Protein AF-A0A9W4I3Y5-F1 (afdb_monomer_lite)

Secondary structure (DSSP, 8-state):
---EEEE--HHHHHHTTS-HHHHHHHHHHTSHHHHTT--HHHHHHHHHHHHSHHHHTPEEEEEEEE-S-TTT--EEEEEEES--SHHHHHHHHTTTTTT--GGGHHHHHHHHHHHHHHHSTTSS----S-PPPPP---TT-SEEEEEEE-SS-SS-EEEEEE-HHHHSS-HHHHHHHHHHHHHTTT-HHHHHHHHHHHHHHS-HHHHHH---SEEEEEEEEETTEEEEEEEE---TTSPPPP--

Structure (mmCIF, N/CA/C/O backbone):
data_AF-A0A9W4I3Y5-F1
#
_entry.id   AF-A0A9W4I3Y5-F1
#
loop_
_atom_site.group_PDB
_atom_site.id
_atom_site.type_symbol
_atom_site.label_atom_id
_atom_site.label_alt_id
_atom_site.label_comp_id
_atom_site.label_asym_id
_atom_site.label_entity_id
_atom_site.label_seq_id
_atom_site.pdbx_PDB_ins_code
_atom_site.Cartn_x
_atom_site.Cartn_y
_atom_site.Cartn_z
_atom_site.occupancy
_atom_site.B_iso_or_equiv
_atom_site.auth_seq_id
_atom_site.auth_comp_id
_atom_site.auth_asym_id
_atom_site.auth_atom_id
_atom_site.pdbx_PDB_model_num
ATOM 1 N N . MET A 1 1 ? -10.329 -20.501 -2.083 1.00 65.19 1 MET A N 1
ATOM 2 C CA . MET A 1 1 ? -10.422 -19.090 -2.525 1.00 65.19 1 MET A CA 1
ATOM 3 C C . MET A 1 1 ? -11.506 -18.413 -1.700 1.00 65.19 1 MET A C 1
ATOM 5 O O . MET A 1 1 ? -12.535 -19.036 -1.487 1.00 65.19 1 MET A O 1
ATOM 9 N N . THR A 1 2 ? -11.271 -17.202 -1.194 1.00 89.88 2 THR A N 1
ATOM 10 C CA . THR A 1 2 ? -12.237 -16.475 -0.348 1.00 89.88 2 THR A CA 1
ATOM 11 C C . THR A 1 2 ? -12.717 -15.234 -1.084 1.00 89.88 2 THR A C 1
ATOM 13 O O . THR A 1 2 ? -11.885 -14.443 -1.536 1.00 89.88 2 THR A O 1
ATOM 16 N N . VAL A 1 3 ? -14.035 -15.067 -1.197 1.00 96.38 3 VAL A N 1
ATOM 17 C CA . VAL A 1 3 ? -14.657 -13.893 -1.824 1.00 96.38 3 VAL A CA 1
ATOM 18 C C . VAL A 1 3 ? -14.433 -12.657 -0.949 1.00 96.38 3 VAL A C 1
ATOM 20 O O . VAL A 1 3 ? -14.422 -12.745 0.280 1.00 96.38 3 VAL A O 1
ATOM 23 N N . LYS A 1 4 ? -14.222 -11.504 -1.587 1.00 96.44 4 LYS A N 1
ATOM 24 C CA . LYS A 1 4 ? -14.074 -10.206 -0.922 1.00 96.44 4 LYS A CA 1
ATOM 25 C C . LYS A 1 4 ? -14.929 -9.170 -1.632 1.00 96.44 4 LYS A C 1
ATOM 27 O O . LYS A 1 4 ? -14.901 -9.105 -2.858 1.00 96.44 4 LYS A O 1
ATOM 32 N N . ALA A 1 5 ? -15.629 -8.351 -0.860 1.00 97.56 5 ALA A N 1
ATOM 33 C CA . ALA A 1 5 ? -16.372 -7.205 -1.366 1.00 97.56 5 ALA A CA 1
ATOM 34 C C . ALA A 1 5 ? -15.549 -5.925 -1.185 1.00 97.56 5 ALA A C 1
ATOM 36 O O . ALA A 1 5 ? -14.864 -5.764 -0.173 1.00 97.56 5 ALA A O 1
ATOM 37 N N . TYR A 1 6 ? -15.625 -5.024 -2.164 1.00 98.00 6 TYR A N 1
ATOM 38 C CA . TYR A 1 6 ? -14.945 -3.732 -2.158 1.00 98.00 6 TYR A CA 1
ATOM 39 C C . TYR A 1 6 ? -15.974 -2.619 -2.335 1.00 98.00 6 TYR A C 1
ATOM 41 O O . TYR A 1 6 ? -16.739 -2.627 -3.296 1.00 98.00 6 TYR A O 1
ATOM 49 N N . PHE A 1 7 ? -15.976 -1.664 -1.411 1.00 97.69 7 PHE A N 1
ATOM 50 C CA . PHE A 1 7 ? -16.910 -0.546 -1.372 1.00 97.69 7 PHE A CA 1
ATOM 51 C C . PHE A 1 7 ? -16.154 0.758 -1.595 1.00 97.69 7 PHE A C 1
ATOM 53 O O . PHE A 1 7 ? -15.202 1.061 -0.870 1.00 97.69 7 PHE A O 1
ATOM 60 N N . LEU A 1 8 ? -16.586 1.532 -2.590 1.00 96.88 8 LEU A N 1
ATOM 61 C CA . LEU A 1 8 ? -16.043 2.852 -2.892 1.00 96.88 8 LEU A CA 1
ATOM 62 C C . LEU A 1 8 ? -16.991 3.904 -2.297 1.00 96.88 8 LEU A C 1
ATOM 64 O O . LEU A 1 8 ? -18.073 4.119 -2.845 1.00 96.88 8 LEU A O 1
ATOM 68 N N . PRO A 1 9 ? -16.626 4.555 -1.178 1.00 96.12 9 PRO A N 1
ATOM 69 C CA . PRO A 1 9 ? -17.548 5.409 -0.428 1.00 96.12 9 PRO A CA 1
ATOM 70 C C . PRO A 1 9 ? -17.822 6.767 -1.086 1.00 96.12 9 PRO A C 1
ATOM 72 O O . PRO A 1 9 ? -18.690 7.485 -0.606 1.00 96.12 9 PRO A O 1
ATOM 75 N N . SER A 1 10 ? -17.108 7.137 -2.156 1.00 95.06 10 SER A N 1
ATOM 76 C CA . SER A 1 10 ? -17.004 8.533 -2.610 1.00 95.06 10 SER A CA 1
ATOM 77 C C . SER A 1 10 ? -18.342 9.203 -2.900 1.00 95.06 10 SER A C 1
ATOM 79 O O . SER A 1 10 ? -18.557 10.321 -2.452 1.00 95.06 10 SER A O 1
ATOM 81 N N . VAL A 1 11 ? -19.265 8.521 -3.586 1.00 95.88 11 VAL A N 1
ATOM 82 C CA . VAL A 1 11 ? -20.587 9.095 -3.894 1.00 95.88 11 VAL A CA 1
ATOM 83 C C . VAL A 1 11 ? -21.352 9.409 -2.606 1.00 95.88 11 VAL A C 1
ATOM 85 O O . VAL A 1 11 ? -21.834 10.526 -2.423 1.00 95.88 11 VAL A O 1
ATOM 88 N N . LEU A 1 12 ? -21.418 8.446 -1.684 1.00 96.00 12 LEU A N 1
ATOM 89 C CA . LEU A 1 12 ? -22.136 8.612 -0.423 1.00 96.00 12 LEU A CA 1
ATOM 90 C C . LEU A 1 12 ? -21.447 9.632 0.494 1.00 96.00 12 LEU A C 1
ATOM 92 O O . LEU A 1 12 ? -22.121 10.454 1.103 1.00 96.00 12 LEU A O 1
ATOM 96 N N . ALA A 1 13 ? -20.116 9.622 0.561 1.00 96.62 13 ALA A N 1
ATOM 97 C CA . ALA A 1 13 ? -19.335 10.559 1.362 1.00 96.62 13 ALA A CA 1
ATOM 98 C C . ALA A 1 13 ? -19.544 12.009 0.898 1.00 96.62 13 ALA A C 1
ATOM 100 O O . ALA A 1 13 ? -19.796 12.889 1.722 1.00 96.62 13 ALA A O 1
ATOM 101 N N . THR A 1 14 ? -19.548 12.245 -0.420 1.00 96.62 14 THR A N 1
ATOM 102 C CA . THR A 1 14 ? -19.860 13.557 -1.001 1.00 96.62 14 THR A CA 1
ATOM 103 C C . THR A 1 14 ? -21.276 14.012 -0.650 1.00 96.62 14 THR A C 1
ATOM 105 O O . THR A 1 14 ? -21.445 15.140 -0.189 1.00 96.62 14 THR A O 1
ATOM 108 N N . HIS A 1 15 ? -22.287 13.150 -0.806 1.00 96.75 15 HIS A N 1
ATOM 109 C CA . HIS A 1 15 ? -23.667 13.491 -0.439 1.00 96.75 15 HIS A CA 1
ATOM 110 C C . HIS A 1 15 ? -23.826 13.793 1.059 1.00 96.75 15 HIS A C 1
ATOM 112 O O . HIS A 1 15 ? -24.511 14.747 1.424 1.00 96.75 15 HIS A O 1
ATOM 118 N N . SER A 1 16 ? -23.155 13.023 1.916 1.00 95.88 16 SER A N 1
ATOM 119 C CA . SER A 1 16 ? -23.187 13.179 3.374 1.00 95.88 16 SER A CA 1
ATOM 120 C C . SER A 1 16 ? -22.251 14.271 3.906 1.00 95.88 16 SER A C 1
ATOM 122 O O . SER A 1 16 ? -22.230 14.502 5.112 1.00 95.88 16 SER A O 1
ATOM 124 N N . LYS A 1 17 ? -21.484 14.950 3.037 1.00 96.88 17 LYS A N 1
ATOM 125 C CA . LYS A 1 17 ? -20.507 16.000 3.389 1.00 96.88 17 LYS A CA 1
ATOM 126 C C . LYS A 1 17 ? -19.487 15.566 4.453 1.00 96.88 17 LYS A C 1
ATOM 128 O O . LYS A 1 17 ? -19.089 16.357 5.303 1.00 96.88 17 LYS A O 1
ATOM 133 N N . VAL A 1 18 ? -19.054 14.311 4.389 1.00 97.12 18 VAL A N 1
ATOM 134 C CA . VAL A 1 18 ? -18.003 13.743 5.249 1.00 97.12 18 VAL A CA 1
ATOM 135 C C . VAL A 1 18 ? -16.881 13.179 4.385 1.00 97.12 18 VAL A C 1
ATOM 137 O O . VAL A 1 18 ? -17.078 12.911 3.199 1.00 97.12 18 VAL A O 1
ATOM 140 N N . SER A 1 19 ? -15.691 12.982 4.953 1.00 97.06 19 SER A N 1
ATOM 141 C CA . SER A 1 19 ? -14.617 12.316 4.214 1.00 97.06 19 SER A CA 1
ATOM 142 C C . SER A 1 19 ? -14.934 10.828 3.994 1.00 97.06 19 SER A C 1
ATOM 144 O O . SER A 1 19 ? -15.683 10.207 4.754 1.00 97.06 19 SER A O 1
ATOM 146 N N . ASN A 1 20 ? -14.321 10.221 2.972 1.00 97.75 20 ASN A N 1
ATOM 147 C CA . ASN A 1 20 ? -14.397 8.770 2.749 1.00 97.75 20 ASN A CA 1
ATOM 148 C C . ASN A 1 20 ? -13.963 7.981 3.994 1.00 97.75 20 ASN A C 1
ATOM 150 O O . ASN A 1 20 ? -14.551 6.948 4.312 1.00 97.75 20 ASN A O 1
ATOM 154 N N . PHE A 1 21 ? -12.925 8.463 4.684 1.00 97.75 21 PHE A N 1
ATOM 155 C CA . PHE A 1 21 ? -12.405 7.827 5.887 1.00 97.75 21 PHE A CA 1
ATOM 156 C C . PHE A 1 21 ? -13.405 7.918 7.039 1.00 97.75 21 PHE A C 1
ATOM 158 O O . PHE A 1 21 ? -13.737 6.889 7.625 1.00 97.75 21 PHE A O 1
ATOM 165 N N . ASP A 1 22 ? -13.952 9.107 7.303 1.00 97.56 22 ASP A N 1
ATOM 166 C CA . ASP A 1 22 ? -14.924 9.311 8.380 1.00 97.56 22 ASP A CA 1
ATOM 167 C C . ASP A 1 22 ? -16.188 8.486 8.160 1.00 97.56 22 ASP A C 1
ATOM 169 O O . ASP A 1 22 ? -16.671 7.860 9.099 1.00 97.56 22 ASP A O 1
ATOM 173 N N . LEU A 1 23 ? -16.689 8.412 6.921 1.00 98.19 23 LEU A N 1
ATOM 174 C CA . LEU A 1 23 ? -17.852 7.588 6.598 1.00 98.19 23 LEU A CA 1
ATOM 175 C C . LEU A 1 23 ? -17.597 6.104 6.908 1.00 98.19 23 LEU A C 1
ATOM 177 O O . LEU A 1 23 ? -18.441 5.438 7.508 1.00 98.19 23 LEU A O 1
ATOM 181 N N . ILE A 1 24 ? -16.424 5.585 6.528 1.00 97.88 24 ILE A N 1
ATOM 182 C CA . ILE A 1 24 ? -16.030 4.199 6.820 1.00 97.88 24 ILE A CA 1
ATOM 183 C C . ILE A 1 24 ? -15.901 3.980 8.331 1.00 97.88 24 ILE A C 1
ATOM 185 O O . ILE A 1 24 ? -16.435 3.003 8.856 1.00 97.88 24 ILE A O 1
ATOM 189 N N . VAL A 1 25 ? -15.220 4.880 9.044 1.00 97.38 25 VAL A N 1
ATOM 190 C CA . VAL A 1 25 ? -15.025 4.783 10.497 1.00 97.38 25 VAL A CA 1
ATOM 191 C C . VAL A 1 25 ? -16.368 4.824 11.231 1.00 97.38 25 VAL A C 1
ATOM 193 O O . VAL A 1 25 ? -16.608 3.991 12.104 1.00 97.38 25 VAL A O 1
ATOM 196 N N . GLN A 1 26 ? -17.272 5.734 10.857 1.00 97.06 26 GLN A N 1
ATOM 197 C CA . GLN A 1 26 ? -18.625 5.824 11.414 1.00 97.06 26 GLN A CA 1
ATOM 198 C C . GLN A 1 26 ? -19.421 4.535 11.174 1.00 97.06 26 GLN A C 1
ATOM 200 O O . GLN A 1 26 ? -20.039 4.015 12.105 1.00 97.06 26 GLN A O 1
ATOM 205 N N . ALA A 1 27 ? -19.358 3.974 9.961 1.00 96.62 27 ALA A N 1
ATOM 206 C CA . ALA A 1 27 ? -20.019 2.713 9.638 1.00 96.62 27 ALA A CA 1
ATOM 207 C C . ALA A 1 27 ? -19.497 1.555 10.504 1.00 96.62 27 ALA A C 1
ATOM 209 O O . ALA A 1 27 ? -20.296 0.808 11.067 1.00 96.62 27 ALA A O 1
ATOM 210 N N . ILE A 1 28 ? -18.177 1.435 10.685 1.00 96.31 28 ILE A N 1
ATOM 211 C CA . ILE A 1 28 ? -17.587 0.386 11.533 1.00 96.31 28 ILE A CA 1
ATOM 212 C C . ILE A 1 28 ? -17.966 0.594 13.007 1.00 96.31 28 ILE A C 1
ATOM 214 O O . ILE A 1 28 ? -18.391 -0.354 13.663 1.00 96.31 28 ILE A O 1
ATOM 218 N N . ARG A 1 29 ? -17.888 1.827 13.525 1.00 96.75 29 ARG A N 1
ATOM 219 C CA . ARG A 1 29 ? -18.255 2.155 14.918 1.00 96.75 29 ARG A CA 1
ATOM 220 C C . ARG A 1 29 ? -19.746 1.962 15.216 1.00 96.75 29 ARG A C 1
ATOM 222 O O . ARG A 1 29 ? -20.126 1.804 16.375 1.00 96.75 29 ARG A O 1
ATOM 229 N N . SER A 1 30 ? -20.598 1.941 14.191 1.00 96.50 30 SER A N 1
ATOM 230 C CA . SER A 1 30 ? -22.026 1.651 14.354 1.00 96.50 30 SER A CA 1
ATOM 231 C C . SER A 1 30 ? -22.319 0.181 14.690 1.00 96.50 30 SER A C 1
ATOM 233 O O . SER A 1 30 ? -23.392 -0.110 15.223 1.00 96.50 30 SER A O 1
ATOM 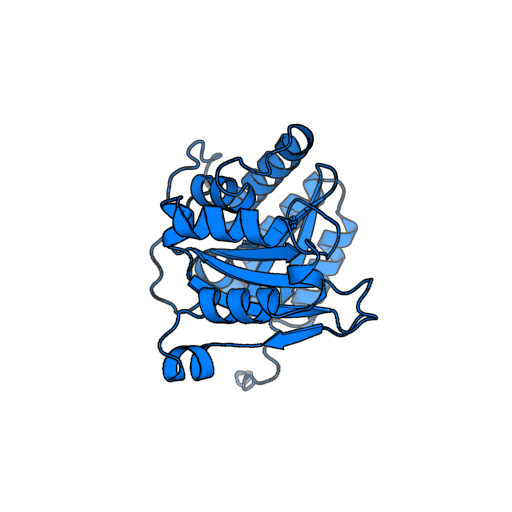235 N N . LEU A 1 31 ? -21.371 -0.730 14.431 1.00 94.88 31 LEU A N 1
ATOM 236 C CA . LEU A 1 31 ? -21.534 -2.162 14.672 1.00 94.88 31 LEU A CA 1
ATOM 237 C C . LEU A 1 31 ? -21.639 -2.474 16.178 1.00 94.88 31 LEU A C 1
ATOM 239 O O . LEU A 1 31 ? -20.869 -1.917 16.969 1.00 94.88 31 LEU A O 1
ATOM 243 N N . PRO A 1 32 ? -22.514 -3.410 16.596 1.00 94.56 32 PRO A N 1
ATOM 244 C CA . PRO A 1 32 ? -22.604 -3.842 17.992 1.00 94.56 32 PRO A CA 1
ATOM 245 C C . PRO A 1 32 ? -21.262 -4.314 18.558 1.00 94.56 32 PRO A C 1
ATOM 247 O O . PRO A 1 32 ? -20.924 -3.999 19.695 1.00 94.56 32 PRO A O 1
ATOM 250 N N . GLU A 1 33 ? -20.460 -5.016 17.753 1.00 92.88 33 GLU A N 1
ATOM 251 C CA . GLU A 1 33 ? -19.141 -5.487 18.172 1.00 92.88 33 GLU A CA 1
ATOM 252 C C . GLU A 1 33 ? -18.177 -4.335 18.464 1.00 92.88 33 GLU A C 1
ATOM 254 O O . GLU A 1 33 ? -17.416 -4.416 19.424 1.00 92.88 33 GLU A O 1
ATOM 259 N N . ALA A 1 34 ? -18.219 -3.255 17.677 1.00 93.56 34 ALA A N 1
ATOM 260 C CA . ALA A 1 34 ? -17.382 -2.083 17.920 1.00 93.56 34 ALA A CA 1
ATOM 261 C C . ALA A 1 34 ? -17.763 -1.397 19.241 1.00 93.56 34 ALA A C 1
ATOM 263 O O . ALA A 1 34 ? -16.891 -1.055 20.035 1.00 93.56 34 ALA A O 1
ATOM 264 N N . ARG A 1 35 ? -19.067 -1.287 19.534 1.00 92.06 35 ARG A N 1
ATOM 265 C CA . ARG A 1 35 ? -19.573 -0.760 20.818 1.00 92.06 35 ARG A CA 1
ATOM 266 C C . ARG A 1 35 ? -19.186 -1.634 22.012 1.00 92.06 35 ARG A C 1
ATOM 268 O O . ARG A 1 35 ? -19.025 -1.121 23.111 1.00 92.06 35 ARG A O 1
ATOM 275 N N . ALA A 1 36 ? -19.006 -2.934 21.784 1.00 93.12 36 ALA A N 1
ATOM 276 C CA . ALA A 1 36 ? -18.502 -3.887 22.768 1.00 93.12 36 ALA A CA 1
ATOM 277 C C . ALA A 1 36 ? -16.959 -3.913 22.877 1.00 93.12 36 ALA A C 1
ATOM 279 O O . ALA A 1 36 ? -16.414 -4.766 23.574 1.00 93.12 36 ALA A O 1
ATOM 280 N N . GLY A 1 37 ? -16.243 -3.009 22.195 1.00 91.69 37 GLY A N 1
ATOM 281 C CA . GLY A 1 37 ? -14.784 -2.874 22.284 1.00 91.69 37 GLY A CA 1
ATOM 282 C C . GLY A 1 37 ? -13.979 -3.676 21.254 1.00 91.69 37 GLY A C 1
ATOM 283 O O . GLY A 1 37 ? -12.757 -3.791 21.391 1.00 91.69 37 GLY A O 1
ATOM 284 N N . ALA A 1 38 ? -14.621 -4.238 20.223 1.00 93.94 38 ALA A N 1
ATOM 285 C CA . ALA A 1 38 ? -13.912 -4.832 19.090 1.00 93.94 38 ALA A CA 1
ATOM 286 C C . ALA A 1 38 ? -13.256 -3.759 18.201 1.00 93.94 38 ALA A C 1
ATOM 288 O O . ALA A 1 38 ? -13.563 -2.574 18.288 1.00 93.94 38 ALA A O 1
ATOM 289 N N . PHE A 1 39 ? -12.383 -4.199 17.289 1.00 94.69 39 PHE A N 1
ATOM 290 C CA . PHE A 1 39 ? -11.714 -3.343 16.296 1.00 94.69 39 PHE A CA 1
ATOM 291 C C . PHE A 1 39 ? -10.779 -2.273 16.887 1.00 94.69 39 PHE A C 1
ATOM 293 O O . PHE A 1 39 ? -10.598 -1.222 16.286 1.00 94.69 39 PHE A O 1
ATOM 300 N N . GLN A 1 40 ? -10.099 -2.553 18.003 1.00 93.44 40 GLN A N 1
ATOM 301 C CA . GLN A 1 40 ? -9.115 -1.639 18.620 1.00 93.44 40 GLN A CA 1
ATOM 302 C C . GLN A 1 40 ? -8.049 -1.120 17.638 1.00 93.44 40 GLN A C 1
ATOM 304 O O . GLN A 1 40 ? -7.626 0.030 17.708 1.00 93.44 40 GLN A O 1
ATOM 309 N N . ALA A 1 41 ? -7.656 -1.948 16.668 1.00 95.50 41 ALA A N 1
ATOM 310 C CA . ALA A 1 41 ? -6.737 -1.560 15.606 1.00 95.50 41 ALA A CA 1
ATOM 311 C C . ALA A 1 41 ? -7.241 -0.376 14.749 1.00 95.50 41 ALA A C 1
ATOM 313 O O . ALA A 1 41 ? -6.416 0.369 14.219 1.00 95.50 41 ALA A O 1
ATOM 314 N N . LEU A 1 42 ? -8.563 -0.190 14.619 1.00 96.88 42 LEU A N 1
ATOM 315 C CA . LEU A 1 42 ? -9.164 0.959 13.933 1.00 96.88 42 LEU A CA 1
ATOM 316 C C . LEU A 1 42 ? -8.815 2.262 14.648 1.00 96.88 42 LEU A C 1
ATOM 318 O O . LEU A 1 42 ? -8.456 3.227 13.987 1.00 96.88 42 LEU A O 1
ATOM 322 N N . GLU A 1 43 ? -8.852 2.268 15.980 1.00 94.81 43 GLU A N 1
ATOM 323 C CA . GLU A 1 43 ? -8.582 3.462 16.784 1.00 94.81 43 GLU A CA 1
ATOM 324 C C . GLU A 1 43 ? -7.126 3.922 16.638 1.00 94.81 43 GLU A C 1
ATOM 326 O O . GLU A 1 43 ? -6.876 5.117 16.491 1.00 94.81 43 GLU A O 1
ATOM 331 N N . LEU A 1 44 ? -6.172 2.985 16.547 1.00 95.94 44 LEU A N 1
ATOM 332 C CA . LEU A 1 44 ? -4.775 3.311 16.226 1.00 95.94 44 LEU A CA 1
ATOM 333 C C . LEU A 1 44 ? -4.630 3.963 14.846 1.00 95.94 44 LEU A C 1
ATOM 335 O O . LEU A 1 44 ? -3.858 4.912 14.693 1.00 95.94 44 LEU A O 1
ATOM 339 N N . LEU A 1 45 ? -5.349 3.460 13.833 1.00 97.38 45 LEU A N 1
ATOM 340 C CA . LEU A 1 45 ? -5.320 4.078 12.509 1.00 97.38 45 LEU A CA 1
ATOM 341 C C . LEU A 1 45 ? -5.975 5.463 12.542 1.00 97.38 45 LEU A C 1
ATOM 343 O O . LEU A 1 45 ? -5.405 6.405 12.000 1.00 97.38 45 LEU A O 1
ATOM 347 N N . THR A 1 46 ? -7.138 5.596 13.186 1.00 97.25 46 THR A N 1
ATOM 348 C CA . THR A 1 46 ? -7.849 6.872 13.307 1.00 97.25 46 THR A CA 1
ATOM 349 C C . THR A 1 46 ? -6.986 7.920 14.002 1.00 97.25 46 THR A C 1
ATOM 351 O O . THR A 1 46 ? -6.860 9.034 13.495 1.00 97.25 46 THR A O 1
ATOM 354 N N . GLU A 1 47 ? -6.318 7.562 15.099 1.00 96.81 47 GLU A N 1
ATOM 355 C CA . GLU A 1 47 ? -5.400 8.467 15.783 1.00 96.81 47 GLU A CA 1
ATOM 356 C C . GLU A 1 47 ? -4.251 8.916 14.869 1.00 96.81 47 GLU A C 1
ATOM 358 O O . GLU A 1 47 ? -3.957 10.110 14.797 1.00 96.81 47 GLU A O 1
ATOM 363 N N . PHE A 1 48 ? -3.623 7.986 14.141 1.00 97.94 48 PHE A N 1
ATOM 364 C CA . PHE A 1 48 ? -2.567 8.322 13.183 1.00 97.94 48 PHE A CA 1
ATOM 365 C C . PHE A 1 48 ? -3.072 9.292 12.108 1.00 97.94 48 PHE A C 1
ATOM 367 O O . PHE A 1 48 ? -2.445 10.321 11.873 1.00 97.94 48 PHE A O 1
ATOM 374 N N . THR A 1 49 ? -4.242 9.029 11.518 1.00 97.06 49 THR A N 1
ATOM 375 C CA . THR A 1 49 ? -4.832 9.899 10.485 1.00 97.06 49 THR A CA 1
ATOM 376 C C . THR A 1 49 ? -5.256 11.278 10.990 1.00 97.06 49 THR A C 1
ATOM 378 O O . THR A 1 49 ? -5.465 12.176 10.186 1.00 97.06 49 THR A O 1
ATOM 381 N N . GLN A 1 50 ? -5.388 11.467 12.305 1.00 96.06 50 GLN A N 1
ATOM 382 C CA . GLN A 1 50 ? -5.796 12.740 12.904 1.00 96.06 50 GLN A CA 1
ATOM 383 C C . GLN A 1 50 ? -4.622 13.550 13.458 1.00 96.06 50 GLN A C 1
ATOM 385 O O . GLN A 1 50 ? -4.688 14.777 13.478 1.00 96.06 50 GLN A O 1
ATOM 390 N N . LYS A 1 51 ? -3.570 12.882 13.947 1.00 96.31 51 LYS A N 1
ATOM 391 C CA . LYS A 1 51 ? -2.496 13.524 14.723 1.00 96.31 51 LYS A CA 1
ATOM 392 C C . LYS A 1 51 ? -1.137 13.548 14.027 1.00 96.31 51 LYS A C 1
ATOM 394 O O . LYS A 1 51 ? -0.264 14.290 14.465 1.00 96.31 51 LYS A O 1
ATOM 399 N N . ASP A 1 52 ? -0.924 12.728 13.001 1.00 97.69 52 ASP A N 1
ATOM 400 C CA . ASP A 1 52 ? 0.361 12.626 12.305 1.00 97.69 52 ASP A CA 1
ATOM 401 C C . ASP A 1 52 ? 0.323 13.375 10.961 1.00 97.69 52 ASP A C 1
ATOM 403 O O . ASP A 1 52 ? -0.617 13.149 10.200 1.00 97.69 52 ASP A O 1
ATOM 407 N N . PRO A 1 53 ? 1.317 14.218 10.614 1.00 96.81 53 PRO A N 1
ATOM 408 C CA . PRO A 1 53 ? 1.336 14.936 9.336 1.00 96.81 53 PRO A CA 1
ATOM 409 C C . PRO A 1 53 ? 1.242 14.035 8.098 1.00 96.81 53 PRO A C 1
ATOM 411 O O . PRO A 1 53 ? 0.612 14.410 7.111 1.00 96.81 53 PRO A O 1
ATOM 414 N N . LEU A 1 54 ? 1.847 12.840 8.129 1.00 97.31 54 LEU A N 1
ATOM 415 C CA . LEU A 1 54 ? 1.706 11.886 7.026 1.00 97.31 54 LEU A CA 1
ATOM 416 C C . LEU A 1 54 ? 0.325 11.238 7.031 1.00 97.31 54 LEU A C 1
ATOM 418 O O . LEU A 1 54 ? -0.210 10.949 5.964 1.00 97.31 54 LEU A O 1
ATOM 422 N N . GLY A 1 55 ? -0.240 11.006 8.217 1.00 97.31 55 GLY A N 1
ATOM 423 C CA . GLY A 1 55 ? -1.565 10.425 8.397 1.00 97.31 55 GLY A CA 1
ATOM 424 C C . GLY A 1 55 ? -2.695 11.347 7.943 1.00 97.31 55 GLY A C 1
ATOM 425 O O . GLY A 1 55 ? -3.606 10.882 7.261 1.00 97.31 55 GLY A O 1
ATOM 426 N N . THR A 1 56 ? -2.629 12.640 8.269 1.00 97.31 56 THR A N 1
ATOM 427 C CA . THR A 1 56 ? -3.645 13.642 7.895 1.00 97.31 56 THR A CA 1
ATOM 428 C C . THR A 1 56 ? -3.691 13.903 6.392 1.00 97.31 56 THR A C 1
ATOM 430 O O . THR A 1 56 ? -4.731 14.289 5.865 1.00 97.31 56 THR A O 1
ATOM 433 N N . ALA A 1 57 ? -2.587 13.647 5.687 1.00 97.38 57 ALA A N 1
ATOM 434 C CA . ALA A 1 57 ? -2.490 13.755 4.235 1.00 97.38 57 ALA A CA 1
ATOM 435 C C . ALA A 1 57 ? -2.948 12.488 3.479 1.00 97.38 57 ALA A C 1
ATOM 437 O O . ALA A 1 57 ? -2.883 12.462 2.247 1.00 97.38 57 ALA A O 1
ATOM 438 N N . LEU A 1 58 ? -3.373 11.422 4.172 1.00 98.06 58 LEU A N 1
ATOM 439 C CA . LEU A 1 58 ? -3.814 10.190 3.515 1.00 98.06 58 LEU A CA 1
ATOM 440 C C . LEU A 1 58 ? -5.192 10.342 2.865 1.00 98.06 58 LEU A C 1
ATOM 442 O O . LEU A 1 58 ? -6.176 10.728 3.490 1.00 98.06 58 LEU A O 1
ATOM 446 N N . GLU A 1 59 ? -5.283 9.917 1.610 1.00 97.50 59 GLU A N 1
ATOM 447 C CA . GLU A 1 59 ? -6.524 9.871 0.844 1.00 97.50 59 GLU A CA 1
ATOM 448 C C . GLU A 1 59 ? -7.165 8.481 0.976 1.00 97.50 59 GLU A C 1
ATOM 450 O O . GLU A 1 59 ? -6.556 7.472 0.621 1.00 97.50 59 GLU A O 1
ATOM 455 N N . CYS A 1 60 ? -8.398 8.394 1.479 1.00 97.69 60 CYS A N 1
ATOM 456 C CA . CYS A 1 60 ? -9.099 7.114 1.607 1.00 97.69 60 CYS A CA 1
ATOM 457 C C . CYS A 1 60 ? -9.842 6.735 0.316 1.00 97.69 60 CYS A C 1
ATOM 459 O O . CYS A 1 60 ? -10.739 7.459 -0.120 1.00 97.69 60 CYS A O 1
ATOM 461 N N . ASP A 1 61 ? -9.496 5.580 -0.263 1.00 94.00 61 ASP A N 1
ATOM 462 C CA . ASP A 1 61 ? -10.010 5.109 -1.558 1.00 94.00 61 ASP A CA 1
ATOM 463 C C . ASP A 1 61 ? -11.163 4.098 -1.406 1.00 94.00 61 ASP A C 1
ATOM 465 O O . ASP A 1 61 ? -12.144 4.137 -2.152 1.00 94.00 61 ASP A O 1
ATOM 469 N N . THR A 1 62 ? -11.033 3.105 -0.518 1.00 97.19 62 THR A N 1
ATOM 470 C CA . THR A 1 62 ? -11.888 1.899 -0.548 1.00 97.19 62 THR A CA 1
ATOM 471 C C . THR A 1 62 ? -11.939 1.186 0.806 1.00 97.19 62 THR A C 1
ATOM 473 O O . THR A 1 62 ? -10.938 1.122 1.521 1.00 97.19 62 THR A O 1
ATOM 476 N N . LEU A 1 63 ? -13.083 0.571 1.122 1.00 98.12 63 LEU A N 1
ATOM 477 C CA . LEU A 1 63 ? -13.225 -0.435 2.180 1.00 98.12 63 LEU A CA 1
ATOM 478 C C . LEU A 1 63 ? -13.339 -1.832 1.558 1.00 98.12 63 LEU A C 1
ATOM 480 O O . LEU A 1 63 ? -14.238 -2.088 0.762 1.00 98.12 63 LEU A O 1
ATOM 484 N N . GLY A 1 64 ? -12.449 -2.746 1.931 1.00 97.88 64 GLY A N 1
ATOM 485 C CA . GLY A 1 64 ? -12.522 -4.163 1.582 1.00 97.88 64 GLY A CA 1
ATOM 486 C C . GLY A 1 64 ? -13.007 -5.014 2.755 1.00 97.88 64 GLY A C 1
ATOM 487 O O . GLY A 1 64 ? -12.573 -4.805 3.885 1.00 97.88 64 GLY A O 1
ATOM 488 N N . ILE A 1 65 ? -13.853 -6.008 2.490 1.00 97.00 65 ILE A N 1
ATOM 489 C CA . ILE A 1 65 ? -14.398 -6.924 3.503 1.00 97.00 65 ILE A CA 1
ATOM 490 C C . ILE A 1 65 ? -14.238 -8.366 3.020 1.00 97.00 65 ILE A C 1
ATOM 492 O O . ILE A 1 65 ? -14.539 -8.672 1.867 1.00 97.00 65 ILE A O 1
ATOM 496 N N . ASP A 1 66 ? -13.756 -9.257 3.889 1.00 97.00 66 ASP A N 1
ATOM 497 C CA . ASP A 1 66 ? -13.776 -10.700 3.615 1.00 97.00 66 ASP A CA 1
ATOM 498 C C . ASP A 1 66 ? -15.213 -11.248 3.760 1.00 97.00 66 ASP A C 1
ATOM 500 O O . ASP A 1 66 ? -15.825 -11.107 4.817 1.00 97.00 66 ASP A O 1
ATOM 504 N N . CYS A 1 67 ? -15.743 -11.904 2.721 1.00 96.44 67 CYS A N 1
ATOM 505 C CA . CYS A 1 67 ? -17.088 -12.496 2.707 1.00 96.44 67 CYS A CA 1
ATOM 506 C C . CYS A 1 67 ? -17.068 -13.906 3.320 1.00 96.44 67 CYS A C 1
ATOM 508 O O . CYS A 1 67 ? -17.201 -14.913 2.626 1.00 96.44 67 CYS A O 1
ATOM 510 N N . VAL A 1 68 ? -16.830 -13.958 4.627 1.00 95.69 68 VAL A N 1
ATOM 511 C CA . VAL A 1 68 ? -16.757 -15.170 5.462 1.00 95.69 68 VAL A CA 1
ATOM 512 C C . VAL A 1 68 ? -17.598 -14.962 6.727 1.00 95.69 68 VAL A C 1
ATOM 514 O O . VAL A 1 68 ? -18.044 -13.834 6.959 1.00 95.69 68 VAL A O 1
ATOM 517 N N . PRO A 1 69 ? -17.815 -15.993 7.568 1.00 94.81 69 PRO A N 1
ATOM 518 C CA . PRO A 1 69 ? -18.476 -15.794 8.853 1.00 94.81 69 PRO A CA 1
ATOM 519 C C . PRO A 1 69 ? -17.833 -14.660 9.663 1.00 94.81 69 PRO A C 1
ATOM 521 O O . PRO A 1 69 ? -16.613 -14.457 9.638 1.00 94.81 69 PRO A O 1
ATOM 524 N N . LYS A 1 70 ? -18.671 -13.877 10.348 1.00 90.56 70 LYS A N 1
ATOM 525 C CA . LYS A 1 70 ? -18.315 -12.574 10.937 1.00 90.56 70 LYS A CA 1
ATOM 526 C C . LYS A 1 70 ? -17.176 -12.639 11.957 1.00 90.56 70 LYS A C 1
ATOM 528 O O . LYS A 1 70 ? -16.560 -11.619 12.247 1.00 90.56 70 LYS A O 1
ATOM 533 N N . GLU A 1 71 ? -16.950 -13.794 12.559 1.00 90.06 71 GLU A N 1
ATOM 534 C CA . GLU A 1 71 ? -15.886 -14.096 13.513 1.00 90.06 71 GLU A CA 1
ATOM 535 C C . GLU A 1 71 ? -14.503 -14.176 12.847 1.00 90.06 71 GLU A C 1
ATOM 537 O O . GLU A 1 71 ? -13.498 -13.860 13.481 1.00 90.06 71 GLU A O 1
ATOM 542 N N . TYR A 1 72 ? -14.456 -14.510 11.555 1.00 92.06 72 TYR A N 1
ATOM 543 C CA . TYR A 1 72 ? -13.231 -14.594 10.755 1.00 92.06 72 TYR A CA 1
ATOM 544 C C . TYR A 1 72 ? -13.070 -13.416 9.789 1.00 92.06 72 TYR A C 1
ATOM 546 O O . TYR A 1 72 ? -11.993 -13.227 9.217 1.00 92.06 72 TYR A O 1
ATOM 554 N N . ALA A 1 73 ? -14.134 -12.635 9.584 1.00 94.31 73 ALA A N 1
ATOM 555 C CA . ALA A 1 73 ? -14.142 -11.519 8.655 1.00 94.31 73 ALA A CA 1
ATOM 556 C C . ALA A 1 73 ? -13.146 -10.430 9.074 1.00 94.31 73 ALA A C 1
ATOM 558 O O . ALA A 1 73 ? -13.065 -10.024 10.237 1.00 94.31 73 ALA A O 1
ATOM 559 N N . ARG A 1 74 ? -12.400 -9.936 8.085 1.00 95.69 74 ARG A N 1
ATOM 560 C CA . ARG A 1 74 ? -11.458 -8.828 8.241 1.00 95.69 74 ARG A CA 1
ATOM 561 C C . ARG A 1 74 ? -11.879 -7.652 7.389 1.00 95.69 74 ARG A C 1
ATOM 563 O O . ARG A 1 74 ? -12.315 -7.831 6.248 1.00 95.69 74 ARG A O 1
ATOM 570 N N . LEU A 1 75 ? -11.665 -6.466 7.934 1.00 97.00 75 LEU A N 1
ATOM 571 C CA . LEU A 1 75 ? -11.862 -5.194 7.255 1.00 97.00 75 LEU A CA 1
ATOM 572 C C . LEU A 1 75 ? -10.516 -4.702 6.726 1.00 97.00 75 LEU A C 1
ATOM 574 O O . LEU A 1 75 ? -9.483 -4.927 7.352 1.00 97.00 75 LEU A O 1
ATOM 578 N N . LYS A 1 76 ? -10.511 -4.045 5.569 1.00 97.81 76 LYS A N 1
ATOM 579 C CA . LYS A 1 76 ? -9.313 -3.461 4.960 1.00 97.81 76 LYS A CA 1
ATOM 580 C C . LYS A 1 76 ? -9.613 -2.040 4.527 1.00 97.81 76 LYS A C 1
ATOM 582 O O . LYS A 1 76 ? -10.433 -1.852 3.634 1.00 97.81 76 LYS A O 1
ATOM 587 N N . ILE A 1 77 ? -8.953 -1.060 5.129 1.00 98.44 77 ILE A N 1
ATOM 588 C CA . ILE A 1 77 ? -9.098 0.344 4.726 1.00 98.44 77 ILE A CA 1
ATOM 589 C C . ILE A 1 77 ? -7.926 0.690 3.818 1.00 98.44 77 ILE A C 1
ATOM 591 O O . ILE A 1 77 ? -6.774 0.545 4.227 1.00 98.44 77 ILE A O 1
ATOM 595 N N . TYR A 1 78 ? -8.234 1.099 2.589 1.00 98.50 78 TYR A N 1
ATOM 596 C CA . TYR A 1 78 ? -7.258 1.460 1.568 1.00 98.50 78 TYR A CA 1
ATOM 597 C C . TYR A 1 78 ? -6.993 2.963 1.602 1.00 98.50 78 TYR A C 1
ATOM 599 O O . TYR A 1 78 ? -7.912 3.759 1.405 1.00 98.50 78 TYR A O 1
ATOM 607 N N . LEU A 1 79 ? -5.736 3.332 1.837 1.00 98.38 79 LEU A N 1
ATOM 608 C CA . LEU A 1 79 ? -5.279 4.707 2.003 1.00 98.38 79 LEU A CA 1
ATOM 609 C C . LEU A 1 79 ? -4.125 4.989 1.050 1.00 98.38 79 LEU A C 1
ATOM 611 O O . LEU A 1 79 ? -3.213 4.175 0.919 1.00 98.38 79 LEU A O 1
ATOM 615 N N . ARG A 1 80 ? -4.134 6.146 0.407 1.00 98.31 80 ARG A N 1
ATOM 616 C CA . ARG A 1 80 ? -3.121 6.566 -0.553 1.00 98.31 80 ARG A CA 1
ATOM 617 C C . ARG A 1 80 ? -2.347 7.753 -0.011 1.00 98.31 80 ARG A C 1
ATOM 619 O O . ARG A 1 80 ? -2.937 8.704 0.484 1.00 98.31 80 ARG A O 1
ATOM 626 N N . SER A 1 81 ? -1.027 7.696 -0.140 1.00 98.06 81 SER A N 1
ATOM 627 C CA . SER A 1 81 ? -0.141 8.821 0.140 1.00 98.06 81 SER A CA 1
ATOM 628 C C . SER A 1 81 ? 0.443 9.369 -1.153 1.00 98.06 81 SER A C 1
ATOM 630 O O . SER A 1 81 ? 0.842 8.605 -2.038 1.00 98.06 81 SER A O 1
ATOM 632 N N . ARG A 1 82 ? 0.513 10.698 -1.248 1.00 97.06 82 ARG A N 1
ATOM 633 C CA . ARG A 1 82 ? 1.237 11.405 -2.313 1.00 97.06 82 ARG A CA 1
ATOM 634 C C . ARG A 1 82 ? 2.733 11.522 -2.024 1.00 97.06 82 ARG A C 1
ATOM 636 O O . ARG A 1 82 ? 3.494 11.730 -2.962 1.00 97.06 82 ARG A O 1
ATOM 643 N N . CYS A 1 83 ? 3.148 11.316 -0.774 1.00 96.88 83 CYS A N 1
ATOM 644 C CA . CYS A 1 83 ? 4.549 11.128 -0.421 1.00 96.88 83 CYS A CA 1
ATOM 645 C C . CYS A 1 83 ? 5.024 9.770 -0.951 1.00 96.88 83 CYS A C 1
ATOM 647 O O . CYS A 1 83 ? 4.325 8.756 -0.855 1.00 96.88 83 CYS A O 1
ATOM 649 N N . THR A 1 84 ? 6.206 9.767 -1.552 1.00 97.44 84 THR A N 1
ATOM 650 C CA . THR A 1 84 ? 6.783 8.604 -2.233 1.00 97.44 84 THR A CA 1
ATOM 651 C C . THR A 1 84 ? 8.220 8.331 -1.808 1.00 97.44 84 THR A C 1
ATOM 653 O O . THR A 1 84 ? 8.865 7.477 -2.398 1.00 97.44 84 THR A O 1
ATOM 656 N N . SER A 1 85 ? 8.738 8.997 -0.780 1.00 97.31 85 SER A N 1
ATOM 657 C CA . SER A 1 85 ? 10.004 8.626 -0.160 1.00 97.31 85 SER A CA 1
ATOM 658 C C . SER A 1 85 ? 9.878 7.295 0.578 1.00 97.31 85 SER A C 1
ATOM 660 O O . SER A 1 85 ? 8.812 6.948 1.100 1.00 97.31 85 SER A O 1
ATOM 662 N N . PHE A 1 86 ? 10.972 6.543 0.674 1.00 97.81 86 PHE A N 1
ATOM 663 C CA . PHE A 1 86 ? 10.964 5.304 1.446 1.00 97.81 86 PHE A CA 1
ATOM 664 C C . PHE A 1 86 ? 10.737 5.559 2.946 1.00 97.81 86 PHE A C 1
ATOM 666 O O . PHE A 1 86 ? 10.086 4.756 3.617 1.00 97.81 86 PHE A O 1
ATOM 673 N N . ASP A 1 87 ? 11.192 6.704 3.463 1.00 97.50 87 ASP A N 1
ATOM 674 C CA . ASP A 1 87 ? 10.903 7.133 4.836 1.00 97.50 87 ASP A CA 1
ATOM 675 C C . ASP A 1 87 ? 9.399 7.279 5.082 1.00 97.50 87 ASP A C 1
ATOM 677 O O . ASP A 1 87 ? 8.885 6.783 6.088 1.00 97.50 87 ASP A O 1
ATOM 681 N N . SER A 1 88 ? 8.667 7.882 4.135 1.00 98.19 88 SER A N 1
ATOM 682 C CA . SER A 1 88 ? 7.208 7.984 4.232 1.00 98.19 88 SER A CA 1
ATOM 683 C C . SER A 1 88 ? 6.542 6.605 4.209 1.00 98.19 88 SER A C 1
ATOM 685 O O . SER A 1 88 ? 5.649 6.347 5.017 1.00 98.19 88 SER A O 1
ATOM 687 N N . VAL A 1 89 ? 7.035 5.677 3.375 1.00 98.38 89 VAL A N 1
ATOM 688 C CA . VAL A 1 89 ? 6.558 4.284 3.324 1.00 98.38 89 VAL A CA 1
ATOM 689 C C . VAL A 1 89 ? 6.729 3.597 4.672 1.00 98.38 89 VAL A C 1
ATOM 691 O O . VAL A 1 89 ? 5.773 3.021 5.196 1.00 98.38 89 VAL A O 1
ATOM 694 N N . ARG A 1 90 ? 7.925 3.673 5.262 1.00 97.50 90 ARG A N 1
ATOM 695 C CA . ARG A 1 90 ? 8.213 3.068 6.566 1.00 97.50 90 ARG A CA 1
ATOM 696 C C . ARG A 1 90 ? 7.374 3.704 7.674 1.00 97.50 90 ARG A C 1
ATOM 698 O O . ARG A 1 90 ? 6.798 2.977 8.487 1.00 97.50 90 ARG A O 1
ATOM 705 N N . SER A 1 91 ? 7.271 5.032 7.700 1.00 97.81 91 SER A N 1
ATOM 706 C CA . SER A 1 91 ? 6.477 5.747 8.703 1.00 97.81 91 SER A CA 1
ATOM 707 C C . SER A 1 91 ? 4.999 5.359 8.622 1.00 97.81 91 SER A C 1
ATOM 709 O O . SER A 1 91 ? 4.426 4.912 9.613 1.00 97.81 91 SER A O 1
ATOM 711 N N . ILE A 1 92 ? 4.395 5.382 7.431 1.00 98.31 92 ILE A N 1
ATOM 712 C CA . ILE A 1 92 ? 2.985 5.014 7.244 1.00 98.31 92 ILE A CA 1
ATOM 713 C C . ILE A 1 92 ? 2.751 3.538 7.578 1.00 98.31 92 ILE A C 1
ATOM 715 O O . ILE A 1 92 ? 1.830 3.219 8.329 1.00 98.31 92 ILE A O 1
ATOM 719 N N . MET A 1 93 ? 3.601 2.621 7.098 1.00 97.69 93 MET A N 1
ATOM 720 C CA . MET A 1 93 ? 3.473 1.196 7.432 1.00 97.69 93 MET A CA 1
ATOM 721 C C . MET A 1 93 ? 3.605 0.925 8.933 1.00 97.69 93 MET A C 1
ATOM 723 O O . MET A 1 93 ? 3.060 -0.063 9.410 1.00 97.69 93 MET A O 1
ATOM 727 N N . THR A 1 94 ? 4.303 1.774 9.687 1.00 97.19 94 THR A N 1
ATOM 728 C CA . THR A 1 94 ? 4.427 1.645 11.147 1.00 97.19 94 THR A CA 1
ATOM 729 C C . THR A 1 94 ? 3.444 2.523 11.922 1.00 97.19 94 THR A C 1
ATOM 731 O O . THR A 1 94 ? 3.493 2.519 13.152 1.00 97.19 94 THR A O 1
ATOM 734 N N . LEU A 1 95 ? 2.543 3.238 11.235 1.00 97.50 95 LEU A N 1
ATOM 735 C CA . LEU A 1 95 ? 1.667 4.264 11.810 1.00 97.50 95 LEU A CA 1
ATOM 736 C C . LEU A 1 95 ? 2.454 5.266 12.672 1.00 97.50 95 LEU A C 1
ATOM 738 O O . LEU A 1 95 ? 2.116 5.506 13.832 1.00 97.50 95 LEU A O 1
ATOM 742 N N . GLY A 1 96 ? 3.557 5.792 12.139 1.00 96.50 96 GLY A N 1
ATOM 743 C CA . GLY A 1 96 ? 4.474 6.681 12.854 1.00 96.50 96 GLY A CA 1
ATOM 744 C C . GLY A 1 96 ? 5.151 5.992 14.044 1.00 96.50 96 GLY A C 1
ATOM 745 O O . GLY A 1 96 ? 5.243 6.570 15.120 1.00 96.50 96 GLY A O 1
ATOM 746 N N . GLY A 1 97 ? 5.537 4.721 13.896 1.00 95.38 97 GLY A N 1
ATOM 747 C CA . GLY A 1 97 ? 6.170 3.916 14.952 1.00 95.38 97 GLY A CA 1
ATOM 748 C C . GLY A 1 97 ? 5.218 3.184 15.914 1.00 95.38 97 GLY A C 1
ATOM 749 O O . GLY A 1 97 ? 5.660 2.277 16.619 1.00 95.38 97 GLY A O 1
ATOM 750 N N . ARG A 1 98 ? 3.908 3.476 15.914 1.00 94.38 98 ARG A N 1
ATOM 751 C CA . ARG A 1 98 ? 2.909 2.888 16.842 1.00 94.38 98 ARG A CA 1
ATOM 752 C C . ARG A 1 98 ? 2.794 1.360 16.766 1.0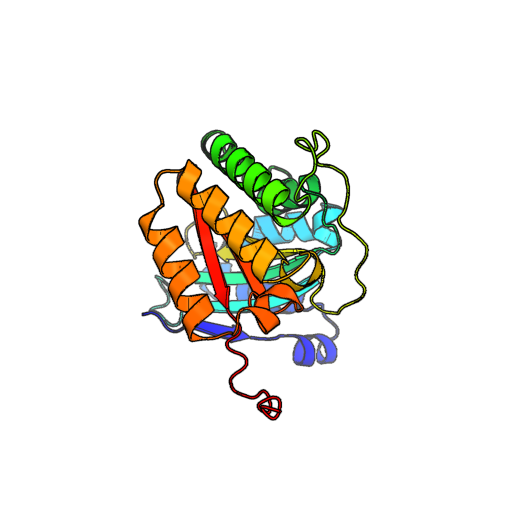0 94.38 98 ARG A C 1
ATOM 754 O O . ARG A 1 98 ? 2.425 0.714 17.747 1.00 94.38 98 ARG A O 1
ATOM 761 N N . ILE A 1 99 ? 3.094 0.763 15.610 1.00 93.06 99 ILE A N 1
ATOM 762 C CA . ILE A 1 99 ? 3.043 -0.697 15.406 1.00 93.06 99 ILE A CA 1
ATOM 763 C C . ILE A 1 99 ? 4.398 -1.314 15.038 1.00 93.06 99 ILE A C 1
ATOM 765 O O . ILE A 1 99 ? 4.448 -2.419 14.497 1.00 93.06 99 ILE A O 1
ATOM 769 N N . GLN A 1 100 ? 5.501 -0.625 15.337 1.00 87.06 100 GLN A N 1
ATOM 770 C CA . GLN A 1 100 ? 6.842 -1.143 15.076 1.00 87.06 100 GLN A CA 1
ATOM 771 C C . GLN A 1 100 ? 7.152 -2.376 15.945 1.00 87.06 100 GLN A C 1
ATOM 773 O O . GLN A 1 100 ? 6.696 -2.499 17.083 1.00 87.06 100 GLN A O 1
ATOM 778 N N . SER A 1 101 ? 7.930 -3.300 15.381 1.00 88.75 101 SER A N 1
ATOM 779 C CA . SER A 1 101 ? 8.457 -4.485 16.061 1.00 88.75 101 SER A CA 1
ATOM 780 C C . SER A 1 101 ? 9.891 -4.728 15.578 1.00 88.75 101 SER A C 1
ATOM 782 O O . SER A 1 101 ? 10.107 -4.674 14.361 1.00 88.75 101 SER A O 1
ATOM 784 N N . PRO A 1 102 ? 10.866 -5.008 16.467 1.00 90.38 102 PRO A N 1
ATOM 785 C CA . PRO A 1 102 ? 12.252 -5.286 16.074 1.00 90.38 102 PRO A CA 1
ATOM 786 C C . PRO A 1 102 ? 12.387 -6.431 15.060 1.00 90.38 102 PRO A C 1
ATOM 788 O O . PRO A 1 102 ? 13.264 -6.403 14.198 1.00 90.38 102 PRO A O 1
ATOM 791 N N . GLU A 1 103 ? 11.481 -7.413 15.109 1.00 89.94 103 GLU A N 1
ATOM 792 C CA . GLU A 1 103 ? 11.463 -8.550 14.180 1.00 89.94 103 GLU A CA 1
ATOM 793 C C . GLU A 1 103 ? 11.244 -8.119 12.715 1.00 89.94 103 GLU A C 1
ATOM 795 O O . GLU A 1 103 ? 11.684 -8.797 11.788 1.00 89.94 103 GLU A O 1
ATOM 800 N N . ASN A 1 104 ? 10.615 -6.959 12.495 1.00 93.19 104 ASN A N 1
ATOM 801 C CA . ASN A 1 104 ? 10.270 -6.450 11.168 1.00 93.19 104 ASN A CA 1
ATOM 802 C C . ASN A 1 104 ? 11.412 -5.670 10.504 1.00 93.19 104 ASN A C 1
ATOM 804 O O . ASN A 1 104 ? 11.322 -5.367 9.315 1.00 93.19 104 ASN A O 1
ATOM 808 N N . GLU A 1 105 ? 12.499 -5.358 11.217 1.00 94.81 105 GLU A N 1
ATOM 809 C CA . GLU A 1 105 ? 13.600 -4.557 10.664 1.00 94.81 105 GLU A CA 1
ATOM 810 C C . GLU A 1 105 ? 14.273 -5.231 9.467 1.00 94.81 105 GLU A C 1
ATOM 812 O O . GLU A 1 105 ? 14.647 -4.564 8.501 1.00 94.81 105 GLU A O 1
ATOM 817 N N . ARG A 1 106 ? 14.393 -6.565 9.491 1.00 94.94 106 ARG A N 1
ATOM 818 C CA . ARG A 1 106 ? 14.892 -7.320 8.335 1.00 94.94 106 ARG A CA 1
ATOM 819 C C . ARG A 1 106 ? 13.962 -7.158 7.132 1.00 94.94 106 ARG A C 1
ATOM 821 O O . ARG A 1 106 ? 14.444 -6.816 6.059 1.00 94.94 106 ARG A O 1
ATOM 828 N N . ALA A 1 107 ? 12.652 -7.300 7.326 1.00 95.88 107 ALA A N 1
ATOM 829 C CA . ALA A 1 107 ? 11.679 -7.117 6.253 1.00 95.88 107 ALA A CA 1
ATOM 830 C C . ALA A 1 107 ? 11.660 -5.685 5.694 1.00 95.88 107 ALA A C 1
ATOM 832 O O . ALA A 1 107 ? 11.468 -5.512 4.494 1.00 95.88 107 ALA A O 1
ATOM 833 N N . PHE A 1 108 ? 11.890 -4.654 6.515 1.00 96.88 108 PHE A N 1
ATOM 834 C CA . PHE A 1 108 ? 12.030 -3.283 6.011 1.00 96.88 108 PHE A CA 1
ATOM 835 C C . PHE A 1 108 ? 13.303 -3.091 5.184 1.00 96.88 108 PHE A C 1
ATOM 837 O O . PHE A 1 108 ? 13.248 -2.403 4.167 1.00 96.88 108 PHE A O 1
ATOM 844 N N . ARG A 1 109 ? 14.425 -3.726 5.553 1.00 95.62 109 ARG A N 1
ATOM 845 C CA . ARG A 1 109 ? 15.626 -3.745 4.698 1.00 95.62 109 ARG A CA 1
ATOM 846 C C . ARG A 1 109 ? 15.359 -4.459 3.375 1.00 95.62 109 ARG A C 1
ATOM 848 O O . ARG A 1 109 ? 15.709 -3.936 2.324 1.00 95.62 109 ARG A O 1
ATOM 855 N N . ASP A 1 110 ? 14.674 -5.598 3.421 1.00 96.75 110 ASP A N 1
ATOM 856 C CA . ASP A 1 110 ? 14.278 -6.343 2.223 1.00 96.75 110 ASP A CA 1
ATOM 857 C C . ASP A 1 110 ? 13.334 -5.535 1.321 1.00 96.75 110 ASP A C 1
ATOM 859 O O . ASP A 1 110 ? 13.448 -5.589 0.095 1.00 96.75 110 ASP A O 1
ATOM 863 N N . LEU A 1 111 ? 12.409 -4.777 1.916 1.00 97.88 111 LEU A N 1
ATOM 864 C CA . LEU A 1 111 ? 11.505 -3.883 1.198 1.00 97.88 111 LEU A CA 1
ATOM 865 C C . LEU A 1 111 ? 12.258 -2.695 0.591 1.00 97.88 111 LEU A C 1
ATOM 867 O O . LEU A 1 111 ? 11.929 -2.290 -0.521 1.00 97.88 111 LEU A O 1
ATOM 871 N N . PHE A 1 112 ? 13.271 -2.163 1.281 1.00 96.81 112 PHE A N 1
ATOM 872 C CA . PHE A 1 112 ? 14.108 -1.089 0.750 1.00 96.81 112 PHE A CA 1
ATOM 873 C C . PHE A 1 112 ? 14.952 -1.555 -0.435 1.00 96.81 112 PHE A C 1
ATOM 875 O O . PHE A 1 112 ? 14.998 -0.873 -1.455 1.00 96.81 112 PHE A O 1
ATOM 882 N N . GLU A 1 113 ? 15.553 -2.744 -0.355 1.00 95.81 113 GLU A N 1
ATOM 883 C CA . GLU A 1 113 ? 16.304 -3.315 -1.478 1.00 95.81 113 GLU A CA 1
ATOM 884 C C . GLU A 1 113 ? 15.399 -3.508 -2.706 1.00 95.81 113 GLU A C 1
ATOM 886 O O . GLU A 1 113 ? 15.782 -3.167 -3.827 1.00 95.81 113 GLU A O 1
ATOM 891 N N . LEU A 1 114 ? 14.167 -3.993 -2.499 1.00 97.50 114 LEU A N 1
ATOM 892 C CA . LEU A 1 114 ? 13.178 -4.105 -3.571 1.00 97.50 114 LEU A CA 1
ATOM 893 C C . LEU A 1 114 ? 12.795 -2.728 -4.132 1.00 97.50 114 LEU A C 1
ATOM 895 O O . LEU A 1 114 ? 12.766 -2.546 -5.347 1.00 97.50 114 LEU A O 1
ATOM 899 N N . TRP A 1 115 ? 12.531 -1.750 -3.262 1.00 97.62 115 TRP A N 1
ATOM 900 C CA . TRP A 1 115 ? 12.232 -0.370 -3.648 1.00 97.62 115 TRP A CA 1
ATOM 901 C C . TRP A 1 115 ? 13.336 0.214 -4.538 1.00 97.62 115 TRP A C 1
ATOM 903 O O . TRP A 1 115 ? 13.058 0.754 -5.610 1.00 97.62 115 TRP A O 1
ATOM 913 N N . GLN A 1 116 ? 14.598 0.044 -4.135 1.00 95.00 116 GLN A N 1
ATOM 914 C CA . GLN A 1 116 ? 15.755 0.498 -4.900 1.00 95.00 116 GLN A CA 1
ATOM 915 C C . GLN A 1 116 ? 15.849 -0.181 -6.267 1.00 95.00 116 GLN A C 1
ATOM 917 O O . GLN A 1 116 ? 16.024 0.501 -7.278 1.00 95.00 116 GLN A O 1
ATOM 922 N N . ALA A 1 117 ? 15.687 -1.505 -6.312 1.00 95.56 117 ALA A N 1
ATOM 923 C CA . ALA A 1 117 ? 15.739 -2.264 -7.557 1.00 95.56 117 ALA A CA 1
ATOM 924 C C . ALA A 1 117 ? 14.661 -1.816 -8.561 1.00 95.56 117 ALA A C 1
ATOM 926 O O . ALA A 1 117 ? 14.913 -1.778 -9.768 1.00 95.56 117 ALA A O 1
ATOM 927 N N . LEU A 1 118 ? 13.472 -1.459 -8.067 1.00 97.00 118 LEU A N 1
ATOM 928 C CA . LEU A 1 118 ? 12.343 -1.046 -8.896 1.00 97.00 118 LEU A CA 1
ATOM 929 C C . LEU A 1 118 ? 12.477 0.392 -9.405 1.00 97.00 118 LEU A C 1
ATOM 931 O O . LEU A 1 118 ? 12.267 0.622 -10.595 1.00 97.00 118 LEU A O 1
ATOM 935 N N . PHE A 1 119 ? 12.832 1.340 -8.533 1.00 95.81 119 PHE A N 1
ATOM 936 C CA . PHE A 1 119 ? 12.706 2.776 -8.821 1.00 95.81 119 PHE A CA 1
ATOM 937 C C . PHE A 1 119 ? 14.031 3.502 -9.076 1.00 95.81 119 PHE A C 1
ATOM 939 O O . PHE A 1 119 ? 14.037 4.606 -9.620 1.00 95.81 119 PHE A O 1
ATOM 946 N N . PHE A 1 120 ? 15.167 2.879 -8.759 1.00 93.31 120 PHE A N 1
ATOM 947 C CA . PHE A 1 120 ? 16.497 3.429 -9.027 1.00 93.31 120 PHE A CA 1
ATOM 948 C C . PHE A 1 120 ? 17.382 2.459 -9.837 1.00 93.31 120 PHE A C 1
ATOM 950 O O . PHE A 1 120 ? 18.547 2.249 -9.488 1.00 93.31 120 PHE A O 1
ATOM 957 N N . PRO A 1 121 ? 16.877 1.868 -10.942 1.00 87.69 121 PRO A N 1
ATOM 958 C CA . PRO A 1 121 ? 17.616 0.850 -11.681 1.00 87.69 121 PRO A CA 1
ATOM 959 C C . PRO A 1 121 ? 18.902 1.424 -12.287 1.00 87.69 121 PRO A C 1
ATOM 961 O O . PRO A 1 121 ? 18.879 2.464 -12.956 1.00 87.69 121 PRO A O 1
ATOM 964 N N . GLY A 1 122 ? 20.012 0.712 -12.077 1.00 79.56 122 GLY A N 1
ATOM 965 C CA . GLY A 1 122 ? 21.339 1.072 -12.586 1.00 79.56 122 GLY A CA 1
ATOM 966 C C . GLY A 1 122 ? 22.074 2.141 -11.773 1.00 79.56 122 GLY A C 1
ATOM 967 O O . GLY A 1 122 ? 23.184 2.510 -12.143 1.00 79.56 122 GLY A O 1
ATOM 968 N N . LYS A 1 123 ? 21.497 2.641 -10.673 1.00 76.62 123 LYS A N 1
ATOM 969 C CA . LYS A 1 123 ? 22.219 3.504 -9.731 1.00 76.62 123 LYS A CA 1
ATOM 970 C C . LYS A 1 123 ? 22.972 2.644 -8.712 1.00 76.62 123 LYS A C 1
ATOM 972 O O . LYS A 1 123 ? 22.480 1.591 -8.307 1.00 76.62 123 LYS A O 1
ATOM 977 N N . GLN A 1 124 ? 24.150 3.104 -8.278 1.00 68.81 124 GLN A N 1
ATOM 978 C CA . GLN A 1 124 ? 24.762 2.592 -7.044 1.00 68.81 124 GLN A CA 1
ATOM 979 C C . GLN A 1 124 ? 23.754 2.762 -5.896 1.00 68.81 124 GLN A C 1
ATOM 981 O O . GLN A 1 124 ? 22.930 3.678 -5.957 1.00 68.81 124 GLN A O 1
ATOM 986 N N . GLN A 1 125 ? 23.773 1.859 -4.907 1.00 67.06 125 GLN A N 1
ATOM 987 C CA . GLN A 1 125 ? 22.773 1.823 -3.831 1.00 67.06 125 GLN A CA 1
ATOM 988 C C . GLN A 1 125 ? 22.524 3.232 -3.281 1.00 67.06 125 GLN A C 1
ATOM 990 O O . GLN A 1 125 ? 23.415 3.856 -2.708 1.00 67.06 125 GLN A O 1
ATOM 995 N N . VAL A 1 126 ? 21.313 3.751 -3.504 1.00 68.12 126 VAL A N 1
ATOM 996 C CA . VAL A 1 126 ? 20.926 5.077 -3.022 1.00 68.12 126 VAL A CA 1
ATOM 997 C C . VAL A 1 126 ? 20.869 5.004 -1.500 1.00 68.12 126 VAL A C 1
ATOM 999 O O . VAL A 1 126 ? 20.020 4.308 -0.955 1.00 68.12 126 VAL A O 1
ATOM 1002 N N . ILE A 1 127 ? 21.776 5.700 -0.818 1.00 66.06 127 ILE A N 1
ATOM 1003 C CA . ILE A 1 127 ? 21.864 5.676 0.652 1.00 66.06 127 ILE A CA 1
ATOM 1004 C C . ILE A 1 127 ? 20.717 6.486 1.283 1.00 66.06 127 ILE A C 1
ATOM 1006 O O . ILE A 1 127 ? 20.290 6.201 2.397 1.00 66.06 127 ILE A O 1
ATOM 1010 N N . SER A 1 128 ? 20.183 7.478 0.561 1.00 79.00 128 SER A N 1
ATOM 1011 C CA . SER A 1 128 ? 19.081 8.316 1.040 1.00 79.00 128 SER A CA 1
ATOM 1012 C C . SER A 1 128 ? 17.719 7.635 0.880 1.00 79.00 128 SER A C 1
ATOM 1014 O O . SER A 1 128 ? 17.348 7.202 -0.211 1.00 79.00 128 SER A O 1
ATOM 1016 N N . THR A 1 129 ? 16.950 7.601 1.965 1.00 86.62 129 THR A N 1
ATOM 1017 C CA . THR A 1 129 ? 15.571 7.094 2.026 1.00 86.62 129 THR A CA 1
ATOM 1018 C C . THR A 1 129 ? 14.515 8.203 1.929 1.00 86.62 129 THR A C 1
ATOM 1020 O O . THR A 1 129 ? 13.337 7.903 1.725 1.00 86.62 129 THR A O 1
ATOM 1023 N N . GLY A 1 130 ? 14.929 9.472 2.019 1.00 86.31 130 GLY A N 1
ATOM 1024 C CA . GLY A 1 130 ? 14.036 10.631 2.118 1.00 86.31 130 GLY A CA 1
ATOM 1025 C C . GLY A 1 130 ? 13.628 11.264 0.786 1.00 86.31 130 GLY A C 1
ATOM 1026 O O . GLY A 1 130 ? 12.703 12.069 0.756 1.00 86.31 130 GLY A O 1
ATOM 1027 N N . GLY A 1 131 ? 14.284 10.907 -0.322 1.00 89.00 131 GLY A N 1
ATOM 1028 C CA . GLY A 1 131 ? 13.960 11.451 -1.642 1.00 89.00 131 GLY A CA 1
ATOM 1029 C C . GLY A 1 131 ? 12.667 10.870 -2.215 1.00 89.00 131 GLY A C 1
ATOM 1030 O O . GLY A 1 131 ? 12.551 9.652 -2.364 1.00 89.00 131 GLY A O 1
ATOM 1031 N N . ASP A 1 132 ? 11.721 11.738 -2.568 1.00 93.06 132 ASP A N 1
ATOM 1032 C CA . ASP A 1 132 ? 10.522 11.352 -3.313 1.00 93.06 132 ASP A CA 1
ATOM 1033 C C . ASP A 1 132 ? 10.862 10.863 -4.733 1.00 93.06 132 ASP A C 1
ATOM 1035 O O . ASP A 1 132 ? 11.862 11.251 -5.348 1.00 93.06 132 ASP A O 1
ATOM 1039 N N . LEU A 1 133 ? 9.996 10.004 -5.273 1.00 94.44 133 LEU A N 1
ATOM 1040 C CA . LEU A 1 133 ? 10.003 9.655 -6.689 1.00 94.44 133 LEU A CA 1
ATOM 1041 C C . LEU A 1 133 ? 9.588 10.866 -7.538 1.00 94.44 133 LEU A C 1
ATOM 1043 O O . LEU A 1 133 ? 9.062 11.860 -7.041 1.00 94.44 133 LEU A O 1
ATOM 1047 N N . GLN A 1 134 ? 9.816 10.777 -8.850 1.00 92.25 134 GLN A N 1
ATOM 1048 C CA . GLN A 1 134 ? 9.466 11.859 -9.775 1.00 92.25 134 GLN A CA 1
ATOM 1049 C C . GLN A 1 134 ? 7.978 12.233 -9.662 1.00 92.25 134 GLN A C 1
ATOM 1051 O O . GLN A 1 134 ? 7.147 11.325 -9.661 1.00 92.25 134 GLN A O 1
ATOM 1056 N N . PRO A 1 135 ? 7.612 13.528 -9.603 1.00 92.00 135 PRO A N 1
ATOM 1057 C CA . PRO A 1 135 ? 6.218 13.942 -9.481 1.00 92.00 135 PRO A CA 1
ATOM 1058 C C . PRO A 1 135 ? 5.322 13.326 -10.562 1.00 92.00 135 PRO A C 1
ATOM 1060 O O . PRO A 1 135 ? 5.676 13.280 -11.739 1.00 92.00 135 PRO A O 1
ATOM 1063 N N . CYS A 1 136 ? 4.130 12.871 -10.172 1.00 94.12 136 CYS A N 1
ATOM 1064 C CA . CYS A 1 136 ? 3.157 12.282 -11.088 1.00 94.12 136 CYS A CA 1
ATOM 1065 C C . CYS A 1 136 ? 1.743 12.747 -10.723 1.00 94.12 136 CYS A C 1
ATOM 1067 O O . CYS A 1 136 ? 1.227 12.414 -9.658 1.00 94.12 136 CYS A O 1
ATOM 1069 N N . ALA A 1 137 ? 1.101 13.487 -11.630 1.00 93.38 137 ALA A N 1
ATOM 1070 C CA . ALA A 1 137 ? -0.238 14.048 -11.423 1.00 93.38 137 ALA A CA 1
ATOM 1071 C C . ALA A 1 137 ? -1.381 13.041 -11.668 1.00 93.38 137 ALA A C 1
ATOM 1073 O O . ALA A 1 137 ? -2.557 13.386 -11.563 1.00 93.38 137 ALA A O 1
ATOM 1074 N N . HIS A 1 138 ? -1.070 11.789 -12.019 1.00 95.88 138 HIS A N 1
ATOM 1075 C CA . HIS A 1 138 ? -2.101 10.795 -12.296 1.00 95.88 138 HIS A CA 1
ATOM 1076 C C . HIS A 1 138 ? -2.928 10.500 -11.026 1.00 95.88 138 HIS A C 1
ATOM 1078 O O . HIS A 1 138 ? -2.380 10.307 -9.941 1.00 95.88 138 HIS A O 1
ATOM 1084 N N . ARG A 1 139 ? -4.258 10.368 -11.157 1.00 93.00 139 ARG A N 1
ATOM 1085 C CA . ARG A 1 139 ? -5.179 10.123 -10.025 1.00 93.00 139 ARG A CA 1
ATOM 1086 C C . ARG A 1 139 ? -4.713 9.002 -9.088 1.00 93.00 139 ARG A C 1
ATOM 1088 O O . ARG A 1 139 ? -4.684 9.190 -7.882 1.00 93.00 139 ARG A O 1
ATOM 1095 N N . THR A 1 140 ? -4.323 7.854 -9.641 1.00 94.50 140 THR A N 1
ATOM 1096 C CA . THR A 1 140 ? -3.836 6.681 -8.882 1.00 94.50 140 THR A CA 1
ATOM 1097 C C . THR A 1 140 ? -2.321 6.654 -8.630 1.00 94.50 140 THR A C 1
ATOM 1099 O O . THR A 1 140 ? -1.805 5.603 -8.243 1.00 94.50 140 THR A O 1
ATOM 1102 N N . ALA A 1 141 ? -1.602 7.748 -8.903 1.00 96.38 141 ALA A N 1
ATOM 1103 C CA . ALA A 1 141 ? -0.202 7.889 -8.511 1.00 96.38 141 ALA A CA 1
ATOM 1104 C C . ALA A 1 141 ? -0.063 7.931 -6.979 1.00 96.38 141 ALA A C 1
ATOM 1106 O O . ALA A 1 141 ? -1.055 7.894 -6.248 1.00 96.38 141 ALA A O 1
ATOM 1107 N N . GLY A 1 142 ? 1.170 7.980 -6.488 1.00 97.31 142 GLY A N 1
ATOM 1108 C CA . GLY A 1 142 ? 1.473 7.830 -5.071 1.00 97.31 142 GLY A CA 1
ATOM 1109 C C . GLY A 1 142 ? 1.462 6.372 -4.615 1.00 97.31 142 GLY A C 1
ATOM 1110 O O . GLY A 1 142 ? 1.184 5.448 -5.387 1.00 97.31 142 GLY A O 1
ATOM 1111 N N . VAL A 1 143 ? 1.782 6.166 -3.342 1.00 98.50 143 VAL A N 1
ATOM 1112 C CA . VAL A 1 143 ? 1.858 4.835 -2.737 1.00 98.50 143 VAL A CA 1
ATOM 1113 C C . VAL A 1 143 ? 0.517 4.493 -2.098 1.00 98.50 143 VAL A C 1
ATOM 1115 O O . VAL A 1 143 ? -0.029 5.274 -1.321 1.00 98.50 143 VAL A O 1
ATOM 1118 N N . LEU A 1 144 ? -0.025 3.323 -2.435 1.00 98.56 144 LEU A N 1
ATOM 1119 C CA . LEU A 1 144 ? -1.261 2.816 -1.845 1.00 98.56 144 LEU A CA 1
ATOM 1120 C C . LEU A 1 144 ? -0.927 1.860 -0.698 1.00 98.56 144 LEU A C 1
ATOM 1122 O O . LEU A 1 144 ? -0.011 1.048 -0.792 1.00 98.56 144 LEU A O 1
ATOM 1126 N N . TYR A 1 145 ? -1.708 1.922 0.366 1.00 98.44 145 TYR A N 1
ATOM 1127 C CA . TYR A 1 145 ? -1.625 1.046 1.519 1.00 98.44 145 TYR A CA 1
ATOM 1128 C C . TYR A 1 145 ? -3.000 0.445 1.768 1.00 98.44 145 TYR A C 1
ATOM 1130 O O . TYR A 1 145 ? -4.017 1.072 1.477 1.00 98.44 145 TYR A O 1
ATOM 1138 N N . TYR A 1 146 ? -3.050 -0.745 2.355 1.00 97.69 146 TYR A N 1
ATOM 1139 C CA . TYR A 1 146 ? -4.189 -1.075 3.199 1.00 97.69 146 TYR A CA 1
ATOM 1140 C C . TYR A 1 146 ? -3.728 -1.434 4.599 1.00 97.69 146 TYR A C 1
ATOM 1142 O O . TYR A 1 146 ? -2.635 -1.971 4.794 1.00 97.69 146 TYR A O 1
ATOM 1150 N N . PHE A 1 147 ? -4.624 -1.219 5.552 1.00 97.44 147 PHE A N 1
ATOM 1151 C CA . PHE A 1 147 ? -4.515 -1.730 6.911 1.00 97.44 147 PHE A CA 1
ATOM 1152 C C . PHE A 1 147 ? -5.603 -2.780 7.124 1.00 97.44 147 PHE A C 1
ATOM 1154 O O . PHE A 1 147 ? -6.768 -2.523 6.832 1.00 97.44 147 PHE A O 1
ATOM 1161 N N . ASP A 1 148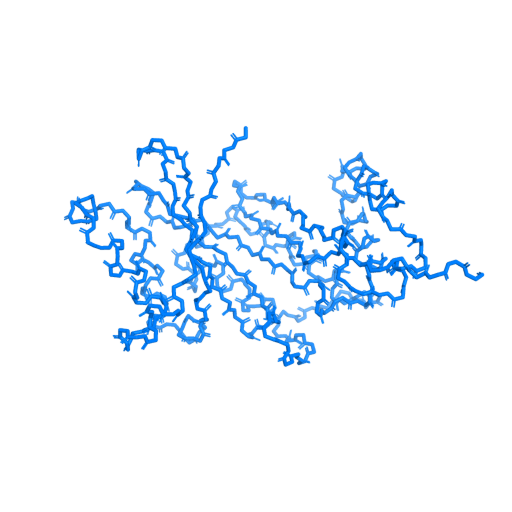 ? -5.206 -3.985 7.535 1.00 93.88 148 ASP A N 1
ATOM 1162 C CA . ASP A 1 148 ? -6.104 -5.113 7.810 1.00 93.88 148 ASP A CA 1
ATOM 1163 C C . ASP A 1 148 ? -6.451 -5.150 9.305 1.00 93.88 148 ASP A C 1
ATOM 1165 O O . ASP A 1 148 ? -5.557 -5.149 10.158 1.00 93.88 148 ASP A O 1
ATOM 1169 N N . PHE A 1 149 ? -7.752 -5.180 9.595 1.00 92.56 149 PHE A N 1
ATOM 1170 C CA . PHE A 1 149 ? -8.337 -5.204 10.928 1.00 92.56 149 PHE A CA 1
ATOM 1171 C C . PHE A 1 149 ? -9.131 -6.489 11.124 1.00 92.56 149 PHE A C 1
ATOM 1173 O O . PHE A 1 149 ? -9.960 -6.867 10.295 1.00 92.56 149 PHE A O 1
ATOM 1180 N N . SER A 1 150 ? -8.955 -7.100 12.289 1.00 92.50 150 SER A N 1
ATOM 1181 C CA . SER A 1 150 ? -9.861 -8.134 12.789 1.00 92.50 150 SER A CA 1
ATOM 1182 C C . SER A 1 150 ? -10.538 -7.633 14.058 1.00 92.50 150 SER A C 1
ATOM 1184 O O . SER A 1 150 ? -10.085 -6.661 14.662 1.00 92.50 150 SER A O 1
ATOM 1186 N N . LYS A 1 151 ? -11.595 -8.320 14.490 1.00 92.31 151 LYS A N 1
ATOM 1187 C CA . LYS A 1 151 ? -12.316 -7.972 15.721 1.00 92.31 151 LYS A CA 1
ATOM 1188 C C . LYS A 1 151 ? -11.421 -7.986 16.963 1.00 92.31 151 LYS A C 1
ATOM 1190 O O . LYS A 1 151 ? -11.627 -7.169 17.852 1.00 92.31 151 LYS A O 1
ATOM 1195 N N . THR A 1 152 ? -10.445 -8.893 17.008 1.00 90.44 152 THR A N 1
ATOM 1196 C CA . THR A 1 152 ? -9.693 -9.230 18.226 1.00 90.44 152 THR A CA 1
ATOM 1197 C C . THR A 1 152 ? -8.249 -8.743 18.235 1.00 90.44 152 THR A C 1
ATOM 1199 O O . THR A 1 152 ? -7.661 -8.624 19.306 1.00 90.44 152 THR A O 1
ATOM 1202 N N . LYS A 1 153 ? -7.639 -8.470 17.074 1.00 91.94 153 LYS A N 1
ATOM 1203 C CA . LYS A 1 153 ? -6.238 -8.025 17.031 1.00 91.94 153 LYS A CA 1
ATOM 1204 C C . LYS A 1 153 ? -6.130 -6.527 17.339 1.00 91.94 153 LYS A C 1
ATOM 1206 O O . LYS A 1 153 ? -6.763 -5.735 16.640 1.00 91.94 153 LYS A O 1
ATOM 1211 N N . PRO A 1 154 ? -5.282 -6.127 18.303 1.00 92.12 154 PRO A N 1
ATOM 1212 C CA . PRO A 1 154 ? -5.173 -4.731 18.726 1.00 92.12 154 PRO A CA 1
ATOM 1213 C C . PRO A 1 154 ? -4.376 -3.859 17.752 1.00 92.12 154 PRO A C 1
ATOM 1215 O O . PRO A 1 154 ? -4.511 -2.644 17.773 1.00 92.12 154 PRO A O 1
ATOM 1218 N N . LYS A 1 155 ? -3.548 -4.461 16.887 1.00 94.00 155 LYS A N 1
ATOM 1219 C CA . LYS A 1 155 ? -2.723 -3.750 15.903 1.00 94.00 155 LYS A CA 1
ATOM 1220 C C . LYS A 1 155 ? -3.157 -4.107 14.480 1.00 94.00 155 LYS A C 1
ATOM 1222 O O . LYS A 1 155 ? -3.347 -5.299 14.207 1.00 94.00 155 LYS A O 1
ATOM 1227 N N . PRO A 1 156 ? -3.294 -3.124 13.571 1.00 94.81 156 PRO A N 1
ATOM 1228 C CA . PRO A 1 156 ? -3.556 -3.421 12.173 1.00 94.81 156 PRO A CA 1
ATOM 1229 C C . PRO A 1 156 ? -2.340 -4.060 11.507 1.00 94.81 156 PRO A C 1
ATOM 1231 O O . PRO A 1 156 ? -1.199 -3.832 11.910 1.00 94.81 156 PRO A O 1
ATOM 1234 N N . VAL A 1 157 ? -2.584 -4.834 10.448 1.00 93.75 157 VAL A N 1
ATOM 1235 C CA . VAL A 1 157 ? -1.510 -5.380 9.607 1.00 93.75 157 VAL A CA 1
ATOM 1236 C C . VAL A 1 157 ? -1.401 -4.549 8.325 1.00 93.75 157 VAL A C 1
ATOM 1238 O O . VAL A 1 157 ? -2.331 -4.581 7.511 1.00 93.75 157 VAL A O 1
ATOM 1241 N N . PRO A 1 158 ? -0.295 -3.813 8.118 1.00 96.00 158 PRO A N 1
ATOM 1242 C CA . PRO A 1 158 ? -0.098 -2.994 6.931 1.00 96.00 158 PRO A CA 1
ATOM 1243 C C . PRO A 1 158 ? 0.262 -3.855 5.711 1.00 96.00 158 PRO A C 1
ATOM 1245 O O . PRO A 1 158 ? 1.006 -4.838 5.798 1.00 96.00 158 PRO A O 1
ATOM 1248 N N . LYS A 1 159 ? -0.204 -3.436 4.537 1.00 98.00 159 LYS A N 1
ATOM 1249 C CA . LYS A 1 159 ? 0.331 -3.849 3.237 1.00 98.00 159 LYS A CA 1
ATOM 1250 C C . LYS A 1 159 ? 0.537 -2.612 2.380 1.00 98.00 159 LYS A C 1
ATOM 1252 O O . LYS A 1 159 ? -0.391 -1.827 2.226 1.00 98.00 159 LYS A O 1
ATOM 1257 N N . VAL A 1 160 ? 1.718 -2.476 1.790 1.00 98.69 160 VAL A N 1
ATOM 1258 C CA . VAL A 1 160 ? 2.031 -1.420 0.822 1.00 98.69 160 VAL A CA 1
ATOM 1259 C C . VAL A 1 160 ? 1.891 -1.946 -0.604 1.00 98.69 160 VAL A C 1
ATOM 1261 O O . VAL A 1 160 ? 2.142 -3.118 -0.858 1.00 98.69 160 VAL A O 1
ATOM 1264 N N . TYR A 1 161 ? 1.490 -1.093 -1.536 1.00 98.62 161 TYR A N 1
ATOM 1265 C CA . TYR A 1 161 ? 1.377 -1.350 -2.966 1.00 98.62 161 TYR A CA 1
ATOM 1266 C C . TYR A 1 161 ? 2.340 -0.412 -3.685 1.00 98.62 161 TYR A C 1
ATOM 1268 O O . TYR A 1 161 ? 2.073 0.781 -3.835 1.00 98.62 161 TYR A O 1
ATOM 1276 N N . LEU A 1 162 ? 3.469 -0.963 -4.123 1.00 98.50 162 LEU A N 1
ATOM 1277 C CA . LEU A 1 162 ? 4.505 -0.236 -4.839 1.00 98.50 162 LEU A CA 1
ATOM 1278 C C . LEU A 1 162 ? 3.976 0.164 -6.231 1.00 98.50 162 LEU A C 1
ATOM 1280 O O . LEU A 1 162 ? 3.600 -0.721 -7.011 1.00 98.50 162 LEU A O 1
ATOM 1284 N N . PRO A 1 163 ? 3.924 1.469 -6.559 1.00 96.88 163 PRO A N 1
ATOM 1285 C CA . PRO A 1 163 ? 3.233 2.002 -7.739 1.00 96.88 163 PRO A CA 1
ATOM 1286 C C . PRO A 1 163 ? 4.042 1.873 -9.042 1.00 96.88 163 PRO A C 1
ATOM 1288 O O . PRO A 1 163 ? 4.255 2.843 -9.767 1.00 96.88 163 PRO A O 1
ATOM 1291 N N . VAL A 1 164 ? 4.491 0.663 -9.375 1.00 97.88 164 VAL A N 1
ATOM 1292 C CA . VAL A 1 164 ? 5.419 0.417 -10.493 1.00 97.88 164 VAL A CA 1
ATOM 1293 C C . VAL A 1 164 ? 4.905 0.904 -11.853 1.00 97.88 164 VAL A C 1
ATOM 1295 O O . VAL A 1 164 ? 5.703 1.390 -12.648 1.00 97.88 164 VAL A O 1
ATOM 1298 N N . ARG A 1 165 ? 3.584 0.916 -12.090 1.00 96.62 165 ARG A N 1
ATOM 1299 C CA . ARG A 1 165 ? 3.008 1.455 -13.339 1.00 96.62 165 ARG A CA 1
ATOM 1300 C C . ARG A 1 165 ? 3.240 2.954 -13.550 1.00 96.62 165 ARG A C 1
ATOM 1302 O O . ARG A 1 165 ? 3.053 3.440 -14.658 1.00 96.62 165 ARG A O 1
ATOM 1309 N N . HIS A 1 166 ? 3.522 3.689 -12.477 1.00 96.81 166 HIS A N 1
ATOM 1310 C CA . HIS A 1 166 ? 3.649 5.146 -12.489 1.00 96.81 166 HIS A CA 1
ATOM 1311 C C . HIS A 1 166 ? 5.099 5.615 -12.433 1.00 96.81 166 HIS A C 1
ATOM 1313 O O . HIS A 1 166 ? 5.395 6.689 -12.943 1.00 96.81 166 HIS A O 1
ATOM 1319 N N . TYR A 1 167 ? 5.980 4.825 -11.816 1.00 96.81 167 TYR A N 1
ATOM 1320 C CA . TYR A 1 167 ? 7.346 5.255 -11.508 1.00 96.81 167 TYR A CA 1
ATOM 1321 C C . TYR A 1 167 ? 8.430 4.271 -11.977 1.00 96.81 167 TYR A C 1
ATOM 1323 O O . TYR A 1 167 ? 9.614 4.535 -11.780 1.00 96.81 167 TYR A O 1
ATOM 1331 N N . GLY A 1 168 ? 8.056 3.134 -12.573 1.00 95.69 168 GLY A N 1
ATOM 1332 C CA . GLY A 1 168 ? 9.002 2.251 -13.258 1.00 95.69 168 GLY A CA 1
ATOM 1333 C C . GLY A 1 168 ? 9.429 2.817 -14.615 1.00 95.69 168 GLY A C 1
ATOM 1334 O O . GLY A 1 168 ? 8.795 3.729 -15.140 1.00 95.69 168 GLY A O 1
ATOM 1335 N N . LYS A 1 169 ? 10.498 2.267 -15.205 1.00 96.06 169 LYS A N 1
ATOM 1336 C CA . LYS A 1 169 ? 10.953 2.676 -16.550 1.00 96.06 169 LYS A CA 1
ATOM 1337 C C . LYS A 1 169 ? 10.185 1.970 -17.668 1.00 96.06 169 LYS A C 1
ATOM 1339 O O . LYS A 1 169 ? 9.836 2.592 -18.662 1.00 96.06 169 LYS A O 1
ATOM 1344 N N . SER A 1 170 ? 9.941 0.676 -17.497 1.00 97.31 170 SER A N 1
ATOM 1345 C CA . SER A 1 170 ? 9.140 -0.163 -18.391 1.00 97.31 170 SER A CA 1
ATOM 1346 C C . SER A 1 170 ? 8.720 -1.434 -17.661 1.00 97.31 170 SER A C 1
ATOM 1348 O O . SER A 1 170 ? 9.346 -1.821 -16.667 1.00 97.31 170 SER A O 1
ATOM 1350 N N . ASP A 1 171 ? 7.688 -2.116 -18.153 1.00 97.38 171 ASP A N 1
ATOM 1351 C CA . ASP A 1 171 ? 7.261 -3.400 -17.599 1.00 97.38 171 ASP A CA 1
ATOM 1352 C C . ASP A 1 171 ? 8.386 -4.452 -17.643 1.00 97.38 171 ASP A C 1
ATOM 1354 O O . ASP A 1 171 ? 8.564 -5.211 -16.687 1.00 97.38 171 ASP A O 1
ATOM 1358 N N . HIS A 1 172 ? 9.220 -4.440 -18.686 1.00 97.38 172 HIS A N 1
ATOM 1359 C CA . HIS A 1 172 ? 10.409 -5.283 -18.777 1.00 97.38 172 HIS A CA 1
ATOM 1360 C C . HIS A 1 172 ? 11.417 -4.978 -17.660 1.00 97.38 172 HIS A C 1
ATOM 1362 O O . HIS A 1 172 ? 11.905 -5.898 -17.001 1.00 97.38 172 HIS A O 1
ATOM 1368 N N . GLN A 1 173 ? 11.722 -3.700 -17.405 1.00 97.75 173 GLN A N 1
ATOM 1369 C CA . GLN A 1 173 ? 12.650 -3.321 -16.335 1.00 97.75 173 GLN A CA 1
ATOM 1370 C C . GLN A 1 173 ? 12.130 -3.748 -14.958 1.00 97.75 173 GLN A C 1
ATOM 1372 O O . GLN A 1 173 ? 12.903 -4.270 -14.153 1.00 97.75 173 GLN A O 1
ATOM 1377 N N . ILE A 1 174 ? 10.834 -3.563 -14.701 1.00 98.19 174 ILE A N 1
ATOM 1378 C CA . ILE A 1 174 ? 10.191 -3.973 -13.447 1.00 98.19 174 ILE A CA 1
ATOM 1379 C C . ILE A 1 174 ? 10.290 -5.497 -13.281 1.00 98.19 174 ILE A C 1
ATOM 1381 O O . ILE A 1 174 ? 10.707 -5.976 -12.223 1.00 98.19 174 ILE A O 1
ATOM 1385 N N . ALA A 1 175 ? 9.982 -6.261 -14.335 1.00 97.88 175 ALA A N 1
ATOM 1386 C CA . ALA A 1 175 ? 10.049 -7.717 -14.308 1.00 97.88 175 ALA A CA 1
ATOM 1387 C C . ALA A 1 175 ? 11.480 -8.215 -14.053 1.00 97.88 175 ALA A C 1
ATOM 1389 O O . ALA A 1 175 ? 11.698 -9.057 -13.182 1.00 97.88 175 ALA A O 1
ATOM 1390 N N . THR A 1 176 ? 12.469 -7.644 -14.743 1.00 97.75 176 THR A N 1
ATOM 1391 C CA . THR A 1 176 ? 13.887 -7.978 -14.561 1.00 97.75 176 THR A CA 1
ATOM 1392 C C . THR A 1 176 ? 14.370 -7.669 -13.142 1.00 97.75 176 THR A C 1
ATOM 1394 O O . THR A 1 176 ? 15.046 -8.504 -12.529 1.00 97.75 176 THR A O 1
ATOM 1397 N N . ALA A 1 177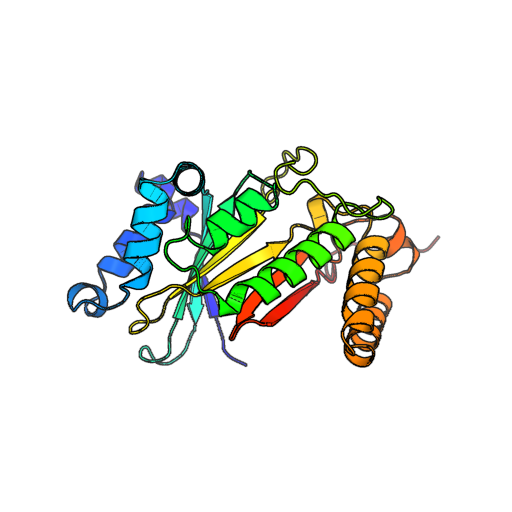 ? 13.996 -6.512 -12.585 1.00 97.75 177 ALA A N 1
ATOM 1398 C CA . ALA A 1 177 ? 14.344 -6.130 -11.217 1.00 97.75 177 ALA A CA 1
ATOM 1399 C C . ALA A 1 177 ? 13.759 -7.111 -10.190 1.00 97.75 177 ALA A C 1
ATOM 1401 O O . ALA A 1 177 ? 14.488 -7.629 -9.341 1.00 97.75 177 ALA A O 1
ATOM 1402 N N . LEU A 1 178 ? 12.469 -7.429 -10.311 1.00 98.06 178 LEU A N 1
ATOM 1403 C CA . LEU A 1 178 ? 11.780 -8.348 -9.410 1.00 98.06 178 LEU A CA 1
ATOM 1404 C C . LEU A 1 178 ? 12.314 -9.789 -9.526 1.00 98.06 178 LEU A C 1
ATOM 1406 O O . LEU A 1 178 ? 12.568 -10.434 -8.510 1.00 98.06 178 LEU A O 1
ATOM 1410 N N . CYS A 1 179 ? 12.553 -10.295 -10.741 1.00 98.00 179 CYS A N 1
ATOM 1411 C CA . CYS A 1 179 ? 13.166 -11.611 -10.944 1.00 98.00 179 CYS A CA 1
ATOM 1412 C C . CYS A 1 179 ? 14.573 -11.685 -10.340 1.00 98.00 179 CYS A C 1
ATOM 1414 O O . CYS A 1 179 ? 14.920 -12.687 -9.719 1.00 98.00 179 CYS A O 1
ATOM 1416 N N . THR A 1 180 ? 15.384 -10.636 -10.497 1.00 97.44 180 THR A N 1
ATOM 1417 C CA . THR A 1 180 ? 16.727 -10.573 -9.900 1.00 97.44 180 THR A CA 1
ATOM 1418 C C . THR A 1 180 ? 16.649 -10.570 -8.376 1.00 97.44 180 THR A C 1
ATOM 1420 O O . THR A 1 180 ? 17.368 -11.326 -7.724 1.00 97.44 180 THR A O 1
ATOM 1423 N N . TYR A 1 181 ? 15.739 -9.773 -7.813 1.00 97.00 181 TYR A N 1
ATOM 1424 C CA . TYR A 1 181 ? 15.475 -9.723 -6.378 1.00 97.00 181 TYR A CA 1
ATOM 1425 C C . TYR A 1 181 ? 15.089 -11.098 -5.810 1.00 97.00 181 TYR A C 1
ATOM 1427 O O . TYR A 1 181 ? 15.647 -11.524 -4.798 1.00 97.00 181 TYR A O 1
ATOM 1435 N N . MET A 1 182 ? 14.183 -11.816 -6.483 1.00 97.44 182 MET A N 1
ATOM 1436 C CA . MET A 1 182 ? 13.756 -13.163 -6.088 1.00 97.44 182 MET A CA 1
ATOM 1437 C C . MET A 1 182 ? 14.899 -14.183 -6.192 1.00 97.44 182 MET A C 1
ATOM 1439 O O . MET A 1 182 ? 15.142 -14.937 -5.253 1.00 97.44 182 MET A O 1
ATOM 1443 N N . LYS A 1 183 ? 15.669 -14.180 -7.288 1.00 97.25 183 LYS A N 1
ATOM 1444 C CA . LYS A 1 183 ? 16.800 -15.108 -7.469 1.00 97.25 183 LYS A CA 1
ATOM 1445 C C . LYS A 1 183 ? 17.873 -14.970 -6.385 1.00 97.25 183 LYS A C 1
ATOM 1447 O O . LYS A 1 183 ? 18.439 -15.977 -5.987 1.00 97.25 183 LYS A O 1
ATOM 1452 N N . ARG A 1 184 ? 18.125 -13.755 -5.881 1.00 96.19 184 ARG A N 1
ATOM 1453 C CA . ARG A 1 184 ? 19.060 -13.501 -4.762 1.00 96.19 184 ARG A CA 1
ATOM 1454 C C . ARG A 1 184 ? 18.583 -14.043 -3.410 1.00 96.19 184 ARG A C 1
ATOM 1456 O O . ARG A 1 184 ? 19.339 -14.005 -2.449 1.00 96.19 184 ARG A O 1
ATOM 1463 N N . ARG A 1 185 ? 17.329 -14.487 -3.326 1.00 95.38 185 ARG A N 1
ATOM 1464 C CA . ARG A 1 185 ? 16.672 -14.994 -2.113 1.00 95.38 185 ARG A CA 1
ATOM 1465 C C . ARG A 1 185 ? 16.224 -16.445 -2.278 1.00 95.38 185 ARG A C 1
ATOM 1467 O O . ARG A 1 185 ? 15.253 -16.855 -1.652 1.00 95.38 185 ARG A O 1
ATOM 1474 N N . ASP A 1 186 ? 16.885 -17.184 -3.167 1.00 96.69 186 ASP A N 1
ATOM 1475 C CA . ASP A 1 186 ? 16.599 -18.593 -3.452 1.00 96.69 186 ASP A CA 1
ATOM 1476 C C . ASP A 1 186 ? 15.155 -18.851 -3.919 1.00 96.69 186 ASP A C 1
ATOM 1478 O O . ASP A 1 186 ? 14.532 -19.867 -3.614 1.00 96.69 186 ASP A O 1
ATOM 1482 N N . LYS A 1 187 ? 14.608 -17.887 -4.676 1.00 96.62 187 LYS A N 1
ATOM 1483 C CA . LYS A 1 187 ? 13.273 -17.929 -5.296 1.00 96.62 187 LYS A CA 1
ATOM 1484 C C . LYS A 1 187 ? 13.350 -18.025 -6.820 1.00 96.62 187 LYS A C 1
ATOM 1486 O O . LYS A 1 187 ? 12.655 -17.319 -7.555 1.00 96.62 187 LYS A O 1
ATOM 1491 N N . GLN A 1 188 ? 14.272 -18.849 -7.322 1.00 97.50 188 GLN A N 1
ATOM 1492 C CA . GLN A 1 188 ? 14.543 -18.999 -8.756 1.00 97.50 188 GLN A CA 1
ATOM 1493 C C . GLN A 1 188 ? 13.326 -19.566 -9.500 1.00 97.50 188 GLN A C 1
ATOM 1495 O O . GLN A 1 188 ? 13.037 -19.124 -10.615 1.00 97.50 188 GLN A O 1
ATOM 1500 N N . GLN A 1 189 ? 12.600 -20.502 -8.881 1.00 97.44 189 GLN A N 1
ATOM 1501 C CA . GLN A 1 189 ? 11.405 -21.109 -9.465 1.00 97.44 189 GLN A CA 1
ATOM 1502 C C . GLN A 1 189 ? 10.272 -20.087 -9.605 1.00 97.44 189 GLN A C 1
ATOM 1504 O O . GLN A 1 189 ? 9.717 -19.939 -10.694 1.00 97.44 189 GLN A O 1
ATOM 1509 N N . GLU A 1 190 ? 9.972 -19.329 -8.548 1.00 97.00 190 GLU A N 1
ATOM 1510 C CA . GLU A 1 190 ? 8.947 -18.282 -8.574 1.00 97.00 190 GLU A CA 1
ATOM 1511 C C . GLU A 1 190 ? 9.300 -17.187 -9.592 1.00 97.00 190 GLU A C 1
ATOM 1513 O O . GLU A 1 190 ? 8.436 -16.718 -10.334 1.00 97.00 190 GLU A O 1
ATOM 1518 N N . ALA A 1 191 ? 10.587 -16.833 -9.706 1.00 97.50 191 ALA A N 1
ATOM 1519 C CA . ALA A 1 191 ? 11.063 -15.899 -10.722 1.00 97.50 191 ALA A CA 1
ATOM 1520 C C . ALA A 1 191 ? 10.861 -16.395 -12.152 1.00 97.50 191 ALA A C 1
ATOM 1522 O O . ALA A 1 191 ? 10.527 -15.596 -13.029 1.00 97.50 191 ALA A O 1
ATOM 1523 N N . HIS A 1 192 ? 11.068 -17.689 -12.393 1.00 97.25 192 HIS A N 1
ATOM 1524 C CA . HIS A 1 192 ? 10.846 -18.290 -13.700 1.00 97.25 192 HIS A CA 1
ATOM 1525 C C . HIS A 1 192 ? 9.354 -18.331 -14.052 1.00 97.25 192 HIS A C 1
ATOM 1527 O O . HIS A 1 192 ? 8.970 -17.867 -15.124 1.00 97.25 192 HIS A O 1
ATOM 1533 N N . GLN A 1 193 ? 8.514 -18.810 -13.130 1.00 95.88 193 GLN A N 1
ATOM 1534 C CA . GLN A 1 193 ? 7.061 -18.897 -13.317 1.00 95.88 193 GLN A CA 1
ATOM 1535 C C . GLN A 1 193 ? 6.440 -17.526 -13.584 1.00 95.88 193 GLN A C 1
ATOM 1537 O O . GLN A 1 193 ? 5.645 -17.371 -14.508 1.00 95.88 193 GLN A O 1
ATOM 1542 N N . TYR A 1 194 ? 6.851 -16.514 -12.818 1.00 95.94 194 TYR A N 1
ATOM 1543 C CA . TYR A 1 194 ? 6.402 -15.144 -13.015 1.00 95.94 194 TYR A CA 1
ATOM 1544 C C . TYR A 1 194 ? 6.734 -14.611 -14.416 1.00 95.94 194 TYR A C 1
ATOM 1546 O O . TYR A 1 194 ? 5.866 -14.074 -15.106 1.00 95.94 194 TYR A O 1
ATOM 1554 N N . LEU A 1 195 ? 7.988 -14.772 -14.847 1.00 95.44 195 LEU A N 1
ATOM 1555 C CA . LEU A 1 195 ? 8.422 -14.284 -16.152 1.00 95.44 195 LEU A CA 1
ATOM 1556 C C . LEU A 1 195 ? 7.751 -15.049 -17.301 1.00 95.44 195 LEU A C 1
ATOM 1558 O O . LEU A 1 195 ? 7.439 -14.432 -18.317 1.00 95.44 195 LEU A O 1
ATOM 1562 N N . SER A 1 196 ? 7.518 -16.358 -17.144 1.00 94.62 196 SER A N 1
ATOM 1563 C CA . SER A 1 196 ? 6.761 -17.161 -18.116 1.00 94.62 196 SER A CA 1
ATOM 1564 C C . SER A 1 196 ? 5.343 -16.623 -18.273 1.00 94.62 196 SER A C 1
ATOM 1566 O O . SER A 1 196 ? 4.948 -16.272 -19.380 1.00 94.62 196 SER A O 1
ATOM 1568 N N . ALA A 1 197 ? 4.628 -16.430 -17.160 1.00 93.12 197 ALA A N 1
ATOM 1569 C CA . ALA A 1 197 ? 3.263 -15.914 -17.178 1.00 93.12 197 ALA A CA 1
ATOM 1570 C C . ALA A 1 197 ? 3.166 -14.528 -17.840 1.00 93.12 197 ALA A C 1
ATOM 1572 O O . ALA A 1 197 ? 2.242 -14.269 -18.605 1.00 93.12 197 ALA A O 1
ATOM 1573 N N . LEU A 1 198 ? 4.133 -13.631 -17.606 1.00 93.88 198 LEU A N 1
ATOM 1574 C CA . LEU A 1 198 ? 4.161 -12.341 -18.304 1.00 93.88 198 LEU A CA 1
ATOM 1575 C C . LEU A 1 198 ? 4.367 -12.491 -19.816 1.00 93.88 198 LEU A C 1
ATOM 1577 O O . LEU A 1 198 ? 3.715 -11.788 -20.582 1.00 93.88 198 LEU A O 1
ATOM 1581 N N . LYS A 1 199 ? 5.256 -13.389 -20.250 1.00 92.50 199 LYS A N 1
ATOM 1582 C CA . LYS A 1 199 ? 5.538 -13.624 -21.676 1.00 92.50 199 LYS A CA 1
ATOM 1583 C C . LYS A 1 199 ? 4.406 -14.347 -22.408 1.00 92.50 199 LYS A C 1
ATOM 1585 O O . LYS A 1 199 ? 4.314 -14.235 -23.624 1.00 92.50 199 LYS A O 1
ATOM 1590 N N . GLU A 1 200 ? 3.554 -15.069 -21.685 1.00 92.88 200 GLU A N 1
ATOM 1591 C CA . GLU A 1 200 ? 2.331 -15.666 -22.235 1.00 92.88 200 GLU A CA 1
ATOM 1592 C C . GLU A 1 200 ? 1.244 -14.616 -22.508 1.00 92.88 200 GLU A C 1
ATOM 1594 O O . GLU A 1 200 ? 0.438 -14.788 -23.419 1.00 92.88 200 GLU A O 1
ATOM 1599 N N . ILE A 1 201 ? 1.228 -13.521 -21.739 1.00 92.31 201 ILE A N 1
ATOM 1600 C CA . ILE A 1 201 ? 0.201 -12.473 -21.839 1.00 92.31 201 ILE A CA 1
ATOM 1601 C C . ILE A 1 201 ? 0.649 -11.320 -22.752 1.00 92.31 201 ILE A C 1
ATOM 1603 O O . ILE A 1 201 ? -0.182 -10.734 -23.444 1.00 92.31 201 ILE A O 1
ATOM 1607 N N . PHE A 1 202 ? 1.943 -10.982 -22.764 1.00 92.62 202 PHE A N 1
ATOM 1608 C CA . PHE A 1 202 ? 2.477 -9.804 -23.456 1.00 92.62 202 PHE A CA 1
ATOM 1609 C C . PHE A 1 202 ? 3.654 -10.148 -24.366 1.00 92.62 202 PHE A C 1
ATOM 1611 O O . PHE A 1 202 ? 4.500 -10.983 -24.044 1.00 92.62 202 PHE A O 1
ATOM 1618 N N . THR A 1 203 ? 3.774 -9.421 -25.475 1.00 91.62 203 THR A N 1
ATOM 1619 C CA . THR A 1 203 ? 4.956 -9.487 -26.340 1.00 91.62 203 THR A CA 1
ATOM 1620 C C . THR A 1 203 ? 6.160 -8.789 -25.698 1.00 91.62 203 THR A C 1
ATOM 1622 O O . THR A 1 203 ? 6.014 -7.843 -24.920 1.00 91.62 203 THR A O 1
ATOM 1625 N N . SER A 1 204 ? 7.381 -9.186 -26.081 1.00 90.69 204 SER A N 1
ATOM 1626 C CA . SER A 1 204 ? 8.609 -8.512 -25.624 1.00 90.69 204 SER A CA 1
ATOM 1627 C C .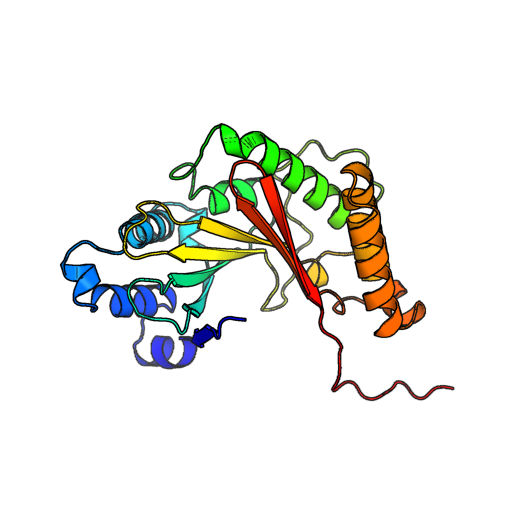 SER A 1 204 ? 8.584 -7.009 -25.918 1.00 90.69 204 SER A C 1
ATOM 1629 O O . SER A 1 204 ? 8.909 -6.209 -25.046 1.00 90.69 204 SER A O 1
ATOM 1631 N N . ARG A 1 205 ? 8.101 -6.617 -27.108 1.00 90.75 205 ARG A N 1
ATOM 1632 C CA . ARG A 1 205 ? 8.004 -5.210 -27.521 1.00 90.75 205 ARG A CA 1
ATOM 1633 C C . ARG A 1 205 ? 7.075 -4.402 -26.613 1.00 90.75 205 ARG A C 1
ATOM 1635 O O . ARG A 1 205 ? 7.387 -3.252 -26.311 1.00 90.75 205 ARG A O 1
ATOM 1642 N N . GLU A 1 206 ? 5.950 -4.970 -26.181 1.00 92.50 206 GLU A N 1
ATOM 1643 C CA . GLU A 1 206 ? 5.028 -4.299 -25.253 1.00 92.50 206 GLU A CA 1
ATOM 1644 C C . GLU A 1 206 ? 5.648 -4.119 -23.870 1.00 92.50 206 GLU A C 1
ATOM 1646 O O . GLU A 1 206 ? 5.516 -3.045 -23.279 1.00 92.50 206 GLU A O 1
ATOM 1651 N N . LEU A 1 207 ? 6.346 -5.141 -23.369 1.00 94.31 207 LEU A N 1
ATOM 1652 C CA . LEU A 1 207 ? 7.021 -5.071 -22.074 1.00 94.31 207 LEU A CA 1
ATOM 1653 C C . LEU A 1 207 ? 8.173 -4.057 -22.092 1.00 94.31 207 LEU A C 1
ATOM 1655 O O . LEU A 1 207 ? 8.372 -3.335 -21.119 1.00 94.31 207 LEU A O 1
ATOM 1659 N N . GLU A 1 208 ? 8.933 -3.983 -23.184 1.00 95.38 208 GLU A N 1
ATOM 1660 C CA . GLU A 1 208 ? 10.076 -3.073 -23.320 1.00 95.38 208 GLU A CA 1
ATOM 1661 C C . GLU A 1 208 ? 9.658 -1.605 -23.436 1.00 95.38 208 GLU A C 1
ATOM 1663 O O . GLU A 1 208 ? 10.309 -0.742 -22.849 1.00 95.38 208 GLU A O 1
ATOM 1668 N N . ASN A 1 209 ? 8.564 -1.328 -24.154 1.00 93.31 209 ASN A N 1
ATOM 1669 C CA . ASN A 1 209 ? 8.197 0.032 -24.561 1.00 93.31 209 ASN A CA 1
ATOM 1670 C C . ASN A 1 209 ? 6.993 0.617 -23.810 1.00 93.31 209 ASN A C 1
ATOM 1672 O O . ASN A 1 209 ? 6.544 1.712 -24.147 1.00 93.31 209 ASN A O 1
ATOM 1676 N N . SER A 1 210 ? 6.422 -0.092 -22.830 1.00 91.94 210 SER A N 1
ATOM 1677 C CA . SER A 1 210 ? 5.245 0.400 -22.109 1.00 91.94 210 SER A CA 1
ATOM 1678 C C . SER A 1 210 ? 5.276 0.129 -20.606 1.00 91.94 210 SER A C 1
ATOM 1680 O O . SER A 1 210 ? 6.128 -0.594 -20.085 1.00 91.94 210 SER A O 1
ATOM 1682 N N . LEU A 1 211 ? 4.335 0.776 -19.918 1.00 94.06 211 LEU A N 1
ATOM 1683 C CA . LEU A 1 211 ? 4.015 0.572 -18.511 1.00 94.06 211 LEU A CA 1
ATOM 1684 C C . LEU A 1 211 ? 2.542 0.185 -18.365 1.00 94.06 211 LEU A C 1
ATOM 1686 O O . LEU A 1 211 ? 1.681 0.600 -19.147 1.00 94.06 211 LEU A O 1
ATOM 1690 N N . GLY A 1 212 ? 2.232 -0.553 -17.303 1.00 92.62 212 GLY A N 1
ATOM 1691 C CA . GLY A 1 212 ? 0.866 -0.860 -16.890 1.00 92.62 212 GLY A CA 1
ATOM 1692 C C . GLY A 1 212 ? 0.419 -2.294 -17.135 1.00 92.62 212 GLY A C 1
ATOM 1693 O O . GLY A 1 212 ? -0.727 -2.591 -16.806 1.00 92.62 212 GLY A O 1
ATOM 1694 N N . ALA A 1 213 ? 1.278 -3.180 -17.649 1.00 94.56 213 ALA A N 1
ATOM 1695 C CA . ALA A 1 213 ? 1.063 -4.622 -17.509 1.00 94.56 213 ALA A CA 1
ATOM 1696 C C . ALA A 1 213 ? 1.162 -5.028 -16.029 1.00 94.56 213 ALA A C 1
ATOM 1698 O O . ALA A 1 213 ? 0.325 -5.773 -15.528 1.00 94.56 213 ALA A O 1
ATOM 1699 N N . GLN A 1 214 ? 2.120 -4.467 -15.290 1.00 96.56 214 GLN A N 1
ATOM 1700 C CA . GLN A 1 214 ? 2.218 -4.578 -13.834 1.00 96.56 214 GLN A CA 1
ATOM 1701 C C . GLN A 1 214 ? 1.611 -3.329 -13.188 1.00 96.56 214 GLN A C 1
ATOM 1703 O O . GLN A 1 214 ? 2.161 -2.234 -13.274 1.00 96.56 214 GLN A O 1
ATOM 1708 N N . THR A 1 215 ? 0.460 -3.475 -12.527 1.00 95.81 215 THR A N 1
ATOM 1709 C CA . THR A 1 215 ? -0.220 -2.348 -11.863 1.00 95.81 215 THR A CA 1
ATOM 1710 C C . THR A 1 215 ? 0.468 -1.998 -10.546 1.00 95.81 215 THR A C 1
ATOM 1712 O O . THR A 1 215 ? 0.821 -0.840 -10.316 1.00 95.81 215 THR A O 1
ATOM 1715 N N . TYR A 1 216 ? 0.679 -3.010 -9.699 1.00 97.81 216 TYR A N 1
ATOM 1716 C CA . TYR A 1 216 ? 1.316 -2.887 -8.391 1.00 97.81 216 TYR A CA 1
ATOM 1717 C C . TYR A 1 216 ? 2.166 -4.120 -8.079 1.00 97.81 216 TYR A C 1
ATOM 1719 O O . TYR A 1 216 ? 1.799 -5.245 -8.431 1.00 97.81 216 TYR A O 1
ATOM 1727 N N . ILE A 1 217 ? 3.235 -3.907 -7.314 1.00 98.31 217 ILE A N 1
ATOM 1728 C CA . ILE A 1 217 ? 3.889 -4.956 -6.524 1.00 98.31 217 ILE A CA 1
ATOM 1729 C C . ILE A 1 217 ? 3.527 -4.680 -5.071 1.00 98.31 217 ILE A C 1
ATOM 1731 O O . ILE A 1 217 ? 3.922 -3.656 -4.527 1.00 98.31 217 ILE A O 1
ATOM 1735 N N . ALA A 1 218 ? 2.731 -5.539 -4.446 1.00 98.31 218 ALA A N 1
ATOM 1736 C CA . ALA A 1 218 ? 2.292 -5.327 -3.076 1.00 98.31 218 ALA A CA 1
ATOM 1737 C C . ALA A 1 218 ? 3.128 -6.136 -2.086 1.00 98.31 218 ALA A C 1
ATOM 1739 O O . ALA A 1 218 ? 3.374 -7.318 -2.307 1.00 98.31 218 ALA A O 1
ATOM 1740 N N . CYS A 1 219 ? 3.500 -5.515 -0.973 1.00 98.38 219 CYS A N 1
ATOM 1741 C CA . CYS A 1 219 ? 4.364 -6.086 0.047 1.00 98.38 219 CYS A CA 1
ATOM 1742 C C . CYS A 1 219 ? 3.691 -6.006 1.420 1.00 98.38 219 CYS A C 1
ATOM 1744 O O . CYS A 1 219 ? 3.287 -4.932 1.866 1.00 98.38 219 CYS A O 1
ATOM 1746 N N . ALA A 1 220 ? 3.575 -7.141 2.104 1.00 96.44 220 ALA A N 1
ATOM 1747 C CA . ALA A 1 220 ? 3.184 -7.202 3.511 1.00 96.44 220 ALA A CA 1
ATOM 1748 C C . ALA A 1 220 ? 4.338 -7.742 4.349 1.00 96.44 220 ALA A C 1
ATOM 1750 O O . ALA A 1 220 ? 5.110 -8.567 3.869 1.00 96.44 220 ALA A O 1
ATOM 1751 N N . ILE A 1 221 ? 4.418 -7.320 5.607 1.00 93.31 221 ILE A N 1
ATOM 1752 C CA . ILE A 1 221 ? 5.378 -7.873 6.560 1.00 93.31 221 ILE A CA 1
ATOM 1753 C C . ILE A 1 221 ? 4.637 -8.854 7.466 1.00 93.31 221 ILE A C 1
ATOM 1755 O O . ILE A 1 221 ? 3.643 -8.494 8.099 1.00 93.31 221 ILE A O 1
ATOM 1759 N N . LYS A 1 222 ? 5.090 -10.108 7.502 1.00 88.00 222 LYS A N 1
ATOM 1760 C CA . LYS A 1 222 ? 4.500 -11.164 8.332 1.00 88.00 222 LYS A CA 1
ATOM 1761 C C . LYS A 1 222 ? 5.613 -11.985 8.971 1.00 88.00 222 LYS A C 1
ATOM 1763 O O . LYS A 1 222 ? 6.407 -12.578 8.254 1.00 88.00 222 LYS A O 1
ATOM 1768 N N . GLY A 1 223 ? 5.660 -12.019 10.304 1.00 86.19 223 GLY A N 1
ATOM 1769 C CA . GLY A 1 223 ? 6.680 -12.770 11.048 1.00 86.19 223 GLY A CA 1
ATOM 1770 C C . GLY A 1 223 ? 8.110 -12.359 10.682 1.00 86.19 223 GLY A C 1
ATOM 1771 O O . GLY A 1 223 ? 8.944 -13.220 10.431 1.00 86.19 223 GLY A O 1
ATOM 1772 N N . GLY A 1 224 ? 8.362 -11.053 10.536 1.00 90.00 224 GLY A N 1
ATOM 1773 C CA . GLY A 1 224 ? 9.675 -10.532 10.145 1.00 90.00 224 GLY A CA 1
ATOM 1774 C C . GLY A 1 224 ? 10.090 -10.789 8.691 1.00 90.00 224 GLY A C 1
ATOM 1775 O O . GLY A 1 224 ? 11.224 -10.484 8.326 1.00 90.00 224 GLY A O 1
ATOM 1776 N N . GLN A 1 225 ? 9.194 -11.320 7.850 1.00 92.69 225 GLN A N 1
ATOM 1777 C CA . GLN A 1 225 ? 9.454 -11.617 6.439 1.00 92.69 225 GLN A CA 1
ATOM 1778 C C . GLN A 1 225 ? 8.605 -10.761 5.499 1.00 92.69 225 GLN A C 1
ATOM 1780 O O . GLN A 1 225 ? 7.459 -10.417 5.807 1.00 92.69 225 GLN A O 1
ATOM 1785 N N . LEU A 1 226 ? 9.163 -10.454 4.325 1.00 95.44 226 LEU A N 1
ATOM 1786 C CA . LEU A 1 226 ? 8.471 -9.735 3.264 1.00 95.44 226 LEU A CA 1
ATOM 1787 C C . LEU A 1 226 ? 7.679 -10.699 2.370 1.00 95.44 226 LEU A C 1
ATOM 1789 O O . LEU A 1 226 ? 8.242 -11.561 1.701 1.00 95.44 226 LEU A O 1
ATOM 1793 N N . MET A 1 227 ? 6.364 -10.515 2.321 1.00 96.19 227 MET A N 1
ATOM 1794 C CA . MET A 1 227 ? 5.445 -11.268 1.471 1.00 96.19 227 MET A CA 1
ATOM 1795 C C . MET A 1 227 ? 5.041 -10.426 0.265 1.00 96.19 227 MET A C 1
ATOM 1797 O O . MET A 1 227 ? 4.410 -9.381 0.436 1.00 96.19 227 MET A O 1
ATOM 1801 N N . ILE A 1 228 ? 5.348 -10.901 -0.943 1.00 97.06 228 ILE A N 1
ATOM 1802 C CA . ILE A 1 228 ? 5.094 -10.183 -2.198 1.00 97.06 228 ILE A CA 1
ATOM 1803 C C . ILE A 1 228 ? 3.829 -10.720 -2.888 1.00 97.06 228 ILE A C 1
ATOM 1805 O O . ILE A 1 228 ? 3.548 -11.916 -2.884 1.00 97.06 228 ILE A O 1
ATOM 1809 N N . THR A 1 229 ? 3.031 -9.831 -3.475 1.00 97.25 229 THR A N 1
ATOM 1810 C CA . THR A 1 229 ? 1.865 -10.151 -4.311 1.00 97.25 229 THR A CA 1
ATOM 1811 C C . THR A 1 229 ? 1.875 -9.265 -5.550 1.00 97.25 229 THR A C 1
ATOM 1813 O O . THR A 1 229 ? 2.024 -8.051 -5.437 1.00 97.25 229 THR A O 1
ATOM 1816 N N . LEU A 1 230 ? 1.682 -9.853 -6.727 1.00 96.12 230 LEU A N 1
ATOM 1817 C CA . LEU A 1 230 ? 1.764 -9.149 -8.007 1.00 96.12 230 LEU A CA 1
ATOM 1818 C C . LEU A 1 230 ? 0.361 -8.881 -8.551 1.00 96.12 230 LEU A C 1
ATOM 1820 O O . LEU A 1 230 ? -0.489 -9.768 -8.531 1.00 96.12 230 LEU A O 1
ATOM 1824 N N . TYR A 1 231 ? 0.123 -7.661 -9.031 1.00 96.00 231 TYR A N 1
ATOM 1825 C CA . TYR A 1 231 ? -1.132 -7.270 -9.674 1.00 96.00 231 TYR A CA 1
ATOM 1826 C C . TYR A 1 231 ? -0.865 -7.015 -11.151 1.00 96.00 231 TYR A C 1
ATOM 1828 O O . TYR A 1 231 ? -0.376 -5.947 -11.525 1.00 96.00 231 TYR A O 1
ATOM 1836 N N . ILE A 1 232 ? -1.177 -8.010 -11.978 1.00 94.00 232 ILE A N 1
ATOM 1837 C CA . ILE A 1 232 ? -1.011 -7.959 -13.431 1.00 94.00 232 ILE A CA 1
ATOM 1838 C C . ILE A 1 232 ? -2.336 -7.515 -14.057 1.00 94.00 232 ILE A C 1
ATOM 1840 O O . ILE A 1 232 ? -3.398 -8.015 -13.692 1.00 94.00 232 ILE A O 1
ATOM 1844 N N . ASN A 1 233 ? -2.279 -6.571 -14.991 1.00 92.44 233 ASN A N 1
ATOM 1845 C CA . ASN A 1 233 ? -3.403 -6.156 -15.817 1.00 92.44 233 ASN A CA 1
ATOM 1846 C C . ASN A 1 233 ? -3.248 -6.785 -17.208 1.00 92.44 233 ASN A C 1
ATOM 1848 O O . ASN A 1 233 ? -2.517 -6.227 -18.024 1.00 92.44 233 ASN A O 1
ATOM 1852 N N . PRO A 1 234 ? -3.948 -7.894 -17.509 1.00 86.56 234 PRO A N 1
ATOM 1853 C CA . PRO A 1 234 ? -3.785 -8.630 -18.760 1.00 86.56 234 PRO A CA 1
ATOM 1854 C C . PRO A 1 234 ? -4.351 -7.900 -19.982 1.00 86.56 234 PRO A C 1
ATOM 1856 O O . PRO A 1 234 ? -4.315 -8.446 -21.077 1.00 86.56 234 PRO A O 1
ATOM 1859 N N . ARG A 1 235 ? -4.887 -6.677 -19.821 1.00 79.62 235 ARG A N 1
ATOM 1860 C CA . ARG A 1 235 ? -5.284 -5.819 -20.945 1.00 79.62 235 ARG A CA 1
ATOM 1861 C C . ARG A 1 235 ? -6.286 -6.487 -21.905 1.00 79.62 235 ARG A C 1
ATOM 1863 O O . ARG A 1 235 ? -6.344 -6.131 -23.076 1.00 79.62 235 ARG A O 1
ATOM 1870 N N . ILE A 1 236 ? -7.139 -7.372 -21.383 1.00 71.50 236 ILE A N 1
ATOM 1871 C CA . ILE A 1 236 ? -8.090 -8.214 -22.141 1.00 71.50 236 ILE A CA 1
ATOM 1872 C C . ILE A 1 236 ? -9.111 -7.444 -22.998 1.00 71.50 236 ILE A C 1
ATOM 1874 O O . ILE A 1 236 ? -9.724 -8.027 -23.882 1.00 71.50 236 ILE A O 1
ATOM 1878 N N . TYR A 1 237 ? -9.279 -6.138 -22.767 1.00 68.44 237 TYR A N 1
ATOM 1879 C CA . TYR A 1 237 ? -10.162 -5.259 -23.546 1.00 68.44 237 TYR A CA 1
ATOM 1880 C C . TYR A 1 237 ? -9.405 -4.278 -24.456 1.00 68.44 237 TYR A C 1
ATOM 1882 O O . TYR A 1 237 ? -9.997 -3.349 -25.005 1.00 68.44 237 TYR A O 1
ATOM 1890 N N . SER A 1 238 ? -8.092 -4.448 -24.610 1.00 65.56 238 SER A N 1
ATOM 1891 C CA . SER A 1 238 ? -7.305 -3.647 -25.552 1.00 65.56 238 SER A CA 1
ATOM 1892 C C . SER A 1 238 ? -7.595 -4.123 -26.965 1.00 65.56 238 SER A C 1
ATOM 1894 O O . SER A 1 238 ? -7.560 -5.325 -27.228 1.00 65.56 238 SER A O 1
ATOM 1896 N N . LYS A 1 239 ? -7.839 -3.196 -27.897 1.00 54.56 239 LYS A N 1
ATOM 1897 C CA . LYS A 1 239 ? -7.845 -3.554 -29.319 1.00 54.56 239 LYS A CA 1
ATOM 1898 C C . LYS A 1 239 ? -6.474 -4.156 -29.660 1.00 54.56 239 LYS A C 1
ATOM 1900 O O . LYS A 1 239 ? -5.472 -3.535 -29.295 1.00 54.56 239 LYS A O 1
ATOM 1905 N N . PRO A 1 240 ? -6.402 -5.314 -30.341 1.00 53.94 240 PRO A N 1
ATOM 1906 C CA . PRO A 1 240 ? -5.134 -5.808 -30.849 1.00 53.94 240 PRO A CA 1
ATOM 1907 C C . PRO A 1 240 ? -4.516 -4.707 -31.706 1.00 53.94 240 PRO A C 1
ATOM 1909 O O . PRO A 1 240 ? -5.183 -4.182 -32.601 1.00 53.94 240 PRO A O 1
ATOM 1912 N N . ALA A 1 241 ? -3.265 -4.336 -31.434 1.00 55.56 241 ALA A N 1
ATOM 1913 C CA . ALA A 1 241 ? -2.506 -3.594 -32.426 1.00 55.56 241 ALA A CA 1
ATOM 1914 C C . ALA A 1 241 ? -2.485 -4.475 -33.679 1.00 55.56 241 ALA A C 1
ATOM 1916 O O . ALA A 1 241 ? -2.086 -5.641 -33.605 1.00 55.56 241 ALA A O 1
ATOM 1917 N N . SER A 1 242 ? -3.000 -3.956 -34.794 1.00 45.53 242 SER A N 1
ATOM 1918 C CA . SER A 1 242 ? -2.937 -4.628 -36.088 1.00 45.53 242 SER A CA 1
ATOM 1919 C C . SER A 1 242 ? -1.498 -5.084 -36.301 1.00 45.53 242 SER A C 1
ATOM 1921 O O . SER A 1 242 ? -0.592 -4.250 -36.319 1.00 45.53 242 SER A O 1
ATOM 1923 N N . ARG A 1 243 ? -1.285 -6.402 -36.382 1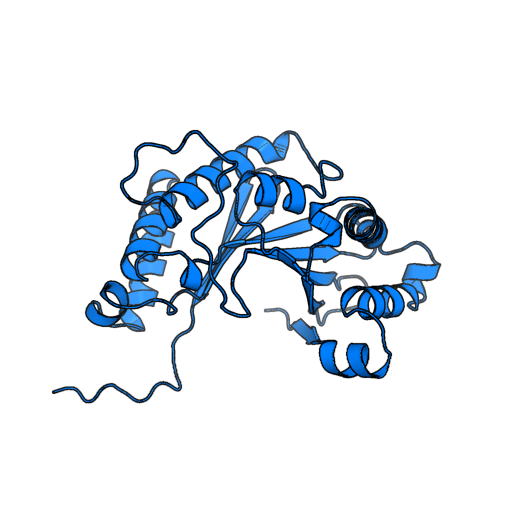.00 40.78 243 ARG A N 1
ATOM 1924 C CA . ARG A 1 243 ? 0.003 -6.956 -36.794 1.00 40.78 243 ARG A CA 1
ATOM 1925 C C . ARG A 1 243 ? 0.210 -6.494 -38.238 1.00 40.78 243 ARG A C 1
ATOM 1927 O O . ARG A 1 243 ? -0.458 -7.012 -39.127 1.00 40.78 243 ARG A O 1
ATOM 1934 N N . LEU A 1 244 ? 1.018 -5.452 -38.418 1.00 37.56 244 LEU A N 1
ATOM 1935 C CA . LEU A 1 244 ? 1.613 -5.081 -39.700 1.00 37.56 244 LEU A CA 1
ATOM 1936 C C . LEU A 1 244 ? 2.895 -5.891 -39.873 1.00 37.56 244 LEU A C 1
ATOM 1938 O O . LEU A 1 244 ? 3.635 -6.004 -38.866 1.00 37.56 244 LEU A O 1
#

Organism: NCBI:txid1612424

Foldseek 3Di:
DWDKDKDFCVVVCVVVVHAPLVVVLVVVCVDPLVVVPFFLQSVLLVCLLVPPPQNVQKHWGIWMWTPDPQQPIKIKTKIFGQFAFLVSVVCVQCSNVVNDDPLQPLVSVLVLLLVCQFQVPPDDRDPDRRDGADHDPDPPDGKMKMWMTGRPDNHTWIKIWAQSLGRGPFQLSNLVSVLVSCVVVVNNVVSVVVVVVLVVLDPPVRRNPHGDQWRTWMWTADSNHTDTDTDGDSPVVDDPPPPD

Radius of gyration: 19.08 Å; chains: 1; bounding box: 48×37×62 Å

pLDDT: mean 93.13, std 9.39, range [37.56, 98.69]

Sequence (244 aa):
MTVKAYFLPSVLATHSKVSNFDLIVQAIRSLPEARAGAFQALELLTEFTQKDPLGTALECDTLGIDCVPKEYARLKIYLRSRCTSFDSVRSIMTLGGRIQSPENERAFRDLFELWQALFFPGKQQVISTGGDLQPCAHRTAGVLYYFDFSKTKPKPVPKVYLPVRHYGKSDHQIATALCTYMKRRDKQQEAHQYLSALKEIFTSRELENSLGAQTYIACAIKGGQLMITLYINPRIYSKPASRL

InterPro domains:
  IPR017795 Aromatic prenyltransferase, NscD-like [PF11991] (2-195)
  IPR017795 Aromatic prenyltransferase, NscD-like [PTHR40627] (2-238)
  IPR017795 Aromatic prenyltransferase, NscD-like [TIGR03429] (2-232)
  IPR017795 Aromatic prenyltransferase, NscD-like [cd13929] (1-234)
  IPR033964 Aromatic prenyltransferase [SFLDS00036] (2-221)